Protein AF-A0A7W8G298-F1 (afdb_monomer_lite)

InterPro domains:
  IPR010652 Domain of unknown function DUF1232 [PF06803] (85-114)

Foldseek 3Di:
DDDDDDDALPDPVCVVLVCQLLVLLVPPPDDLLVLLVLLVVLLVVCPPAQEDPVLNVLSVCSNVLSCQLPPPLQDDDPVLNSLSSSLSSQSNDCVHPDHCPVRHCSCVSSSVSSVSSCNVCVVSSVLVVVVVVCCVVCVVVVVQGSVNCVVCVVVVVVVVVVVVPPPPPPPPDPDDDDDDDDDDDDDDDDDDD

Organism: NCBI:txid659595

Structure (mmCIF, N/CA/C/O backbone):
data_AF-A0A7W8G298-F1
#
_entry.id   AF-A0A7W8G298-F1
#
loop_
_atom_site.group_PDB
_atom_site.id
_atom_site.type_symbol
_atom_site.label_atom_id
_atom_site.label_alt_id
_atom_site.label_comp_id
_atom_site.label_asym_id
_atom_site.label_entity_id
_atom_site.label_seq_id
_atom_site.pdbx_PDB_ins_code
_atom_site.Cartn_x
_atom_site.Cartn_y
_atom_site.Cartn_z
_atom_site.occupancy
_atom_site.B_iso_or_equiv
_atom_site.auth_seq_id
_atom_site.auth_comp_id
_atom_site.auth_asym_id
_atom_site.auth_atom_id
_atom_site.pdbx_PDB_model_num
ATOM 1 N N . MET A 1 1 ? -29.081 12.107 -2.811 1.00 67.25 1 MET A N 1
ATOM 2 C CA . MET A 1 1 ? -28.148 13.115 -2.263 1.00 67.25 1 MET A CA 1
ATOM 3 C C . MET A 1 1 ? -26.739 12.608 -2.516 1.00 67.25 1 MET A C 1
ATOM 5 O O . MET A 1 1 ? -26.507 11.435 -2.261 1.00 67.25 1 MET A O 1
ATOM 9 N N . ARG A 1 2 ? -25.849 13.430 -3.078 1.00 79.06 2 ARG A N 1
ATOM 10 C CA . ARG A 1 2 ? -24.441 13.082 -3.323 1.00 79.06 2 ARG A CA 1
ATOM 11 C C . ARG A 1 2 ? -23.588 13.900 -2.360 1.00 79.06 2 ARG A C 1
ATOM 13 O O . ARG A 1 2 ? -23.823 15.098 -2.240 1.00 79.06 2 ARG A O 1
ATOM 20 N N . VAL A 1 3 ? -22.655 13.246 -1.679 1.00 78.12 3 VAL A N 1
ATOM 21 C CA . VAL A 1 3 ? -21.677 13.885 -0.792 1.00 78.12 3 VAL A CA 1
ATOM 22 C C . VAL A 1 3 ? -20.300 13.615 -1.383 1.00 78.12 3 VAL A C 1
ATOM 24 O O . VAL A 1 3 ? -20.002 12.475 -1.732 1.00 78.12 3 VAL A O 1
ATOM 27 N N . GLU A 1 4 ? -19.494 14.660 -1.536 1.00 80.94 4 GLU A N 1
ATOM 28 C CA . GLU A 1 4 ? -18.106 14.570 -1.989 1.00 80.94 4 GLU A CA 1
ATOM 29 C C . GLU A 1 4 ? -17.201 15.115 -0.887 1.00 80.94 4 GLU A C 1
ATOM 31 O O . GLU A 1 4 ? -17.483 16.166 -0.311 1.00 80.94 4 GLU A O 1
ATOM 36 N N . LEU A 1 5 ? -16.138 14.376 -0.582 1.00 76.69 5 LEU A N 1
ATOM 37 C CA . LEU A 1 5 ? -15.139 14.730 0.418 1.00 76.69 5 LEU A CA 1
ATOM 38 C C . LEU A 1 5 ? -13.769 14.686 -0.255 1.00 76.69 5 LEU A C 1
ATOM 40 O O . LEU A 1 5 ? -13.411 13.674 -0.859 1.00 76.69 5 LEU A O 1
ATOM 44 N N . THR A 1 6 ? -13.014 15.774 -0.137 1.00 79.62 6 THR A N 1
ATOM 45 C CA . THR A 1 6 ? -11.627 15.852 -0.602 1.00 79.62 6 THR A CA 1
ATOM 46 C C . THR A 1 6 ? -10.731 15.862 0.620 1.00 79.62 6 THR A C 1
ATOM 48 O O . THR A 1 6 ? -10.812 16.776 1.435 1.00 79.62 6 THR A O 1
ATOM 51 N N . LEU A 1 7 ? -9.897 14.836 0.744 1.00 78.75 7 LEU A N 1
ATOM 52 C CA . LEU A 1 7 ? -8.986 14.637 1.863 1.00 78.75 7 LEU A CA 1
ATOM 53 C C . LEU A 1 7 ? -7.555 14.546 1.330 1.00 78.75 7 LEU A C 1
ATOM 55 O O . LEU A 1 7 ? -7.332 14.032 0.233 1.00 78.75 7 LEU A O 1
ATOM 59 N N . SE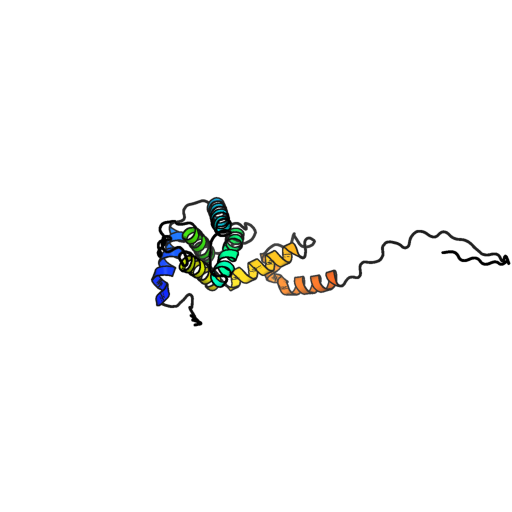R A 1 8 ? -6.600 15.053 2.104 1.00 77.31 8 SER A N 1
ATOM 60 C CA . SER A 1 8 ? -5.168 15.003 1.800 1.00 77.31 8 SER A CA 1
ATOM 61 C C . SER A 1 8 ? -4.444 14.230 2.894 1.00 77.31 8 SER A C 1
ATOM 63 O O . SER A 1 8 ? -4.750 14.416 4.065 1.00 77.31 8 SER A O 1
ATOM 65 N N . ALA A 1 9 ? -3.432 13.433 2.549 1.00 72.94 9 ALA A N 1
ATOM 66 C CA . ALA A 1 9 ? -2.623 12.695 3.528 1.00 72.94 9 ALA A CA 1
ATOM 67 C C . ALA A 1 9 ? -1.928 13.575 4.587 1.00 72.94 9 ALA A C 1
ATOM 69 O O . ALA A 1 9 ? -1.508 13.075 5.632 1.00 72.94 9 ALA A O 1
ATOM 70 N N . ASN A 1 10 ? -1.826 14.882 4.336 1.00 77.25 10 ASN A N 1
ATOM 71 C CA . ASN A 1 10 ? -1.265 15.860 5.269 1.00 77.25 10 ASN A CA 1
ATOM 72 C C . ASN A 1 10 ? -2.334 16.732 5.952 1.00 77.25 10 ASN A C 1
ATOM 74 O O . ASN A 1 10 ? -1.996 17.752 6.547 1.00 77.25 10 ASN A O 1
ATOM 78 N N . ASP A 1 11 ? -3.617 16.378 5.841 1.00 83.00 11 ASP A N 1
ATOM 79 C CA . ASP A 1 11 ? -4.691 17.084 6.539 1.00 83.00 11 ASP A CA 1
ATOM 80 C C . ASP A 1 11 ? -4.592 16.844 8.060 1.00 83.00 11 ASP A C 1
ATOM 82 O O . ASP A 1 11 ? -4.585 15.685 8.489 1.00 83.00 11 ASP A O 1
ATOM 86 N N . PRO A 1 12 ? -4.562 17.900 8.899 1.00 84.50 12 PRO A N 1
ATOM 87 C CA . PRO A 1 12 ? -4.503 17.753 10.353 1.00 84.50 12 PRO A CA 1
ATOM 88 C C . PRO A 1 12 ? -5.653 16.944 10.953 1.00 84.50 12 PRO A C 1
ATOM 90 O O . PRO A 1 12 ? -5.491 16.293 11.985 1.00 84.50 12 PRO A O 1
ATOM 93 N N . SER A 1 13 ? -6.814 16.956 10.299 1.00 82.69 13 SER A N 1
ATOM 94 C CA . SER A 1 13 ? -8.003 16.212 10.721 1.00 82.69 13 SER A CA 1
ATOM 95 C C . SER A 1 13 ? -7.798 14.696 10.642 1.00 82.69 13 SER A C 1
ATOM 97 O O . SER A 1 13 ? -8.550 13.943 11.253 1.00 82.69 13 SER A O 1
ATOM 99 N N . LEU A 1 14 ? -6.778 14.247 9.904 1.00 83.31 14 LEU A N 1
ATOM 100 C CA . LEU A 1 14 ? -6.427 12.841 9.723 1.00 83.31 14 LEU A CA 1
ATOM 101 C C . LEU A 1 14 ? -5.248 12.393 10.594 1.00 83.31 14 LEU A C 1
ATOM 103 O O . LEU A 1 14 ? -4.852 11.234 10.499 1.00 83.31 14 LEU A O 1
ATOM 107 N N . HIS A 1 15 ? -4.698 13.258 11.456 1.00 83.94 15 HIS A N 1
ATOM 108 C CA . HIS A 1 15 ? -3.557 12.903 12.308 1.00 83.94 15 HIS A CA 1
ATOM 109 C C . HIS A 1 15 ? -3.823 11.665 13.167 1.00 83.94 15 HIS A C 1
ATOM 111 O O . HIS A 1 15 ? -2.998 10.764 13.182 1.00 83.94 15 HIS A O 1
ATOM 117 N N . ALA A 1 16 ? -4.993 11.568 13.807 1.00 81.50 16 ALA A N 1
ATOM 118 C CA . ALA A 1 16 ? -5.324 10.411 14.640 1.00 81.50 16 ALA A CA 1
ATOM 119 C C . ALA A 1 16 ? -5.337 9.096 13.841 1.00 81.50 16 ALA A C 1
ATOM 121 O O . ALA A 1 16 ? -4.809 8.088 14.302 1.00 81.50 16 ALA A O 1
ATOM 122 N N . LEU A 1 17 ? -5.896 9.123 12.626 1.00 81.31 17 LEU A N 1
ATOM 123 C CA . LEU A 1 17 ? -5.926 7.962 11.737 1.00 81.31 17 LEU A CA 1
ATOM 124 C C . LEU A 1 17 ? -4.507 7.592 11.283 1.00 81.31 17 LEU A C 1
ATOM 126 O O . LEU A 1 17 ? -4.119 6.428 11.327 1.00 81.31 17 LEU A O 1
ATOM 130 N N . ARG A 1 18 ? -3.710 8.603 10.917 1.00 84.06 18 ARG A N 1
ATOM 131 C CA . ARG A 1 18 ? -2.305 8.448 10.528 1.00 84.06 18 ARG A CA 1
ATOM 132 C C . ARG A 1 18 ? -1.467 7.840 11.640 1.00 84.06 18 ARG A C 1
ATOM 134 O O . ARG A 1 18 ? -0.756 6.871 11.401 1.00 84.06 18 ARG A O 1
ATOM 141 N N . ASP A 1 19 ? -1.580 8.365 12.849 1.00 86.12 19 ASP A N 1
ATOM 142 C CA . ASP A 1 19 ? -0.870 7.847 14.014 1.00 86.12 19 ASP A CA 1
ATOM 143 C C . ASP A 1 19 ? -1.287 6.403 14.323 1.00 86.12 19 ASP A C 1
ATOM 145 O O . ASP A 1 19 ? -0.443 5.584 14.695 1.00 86.12 19 ASP A O 1
ATOM 149 N N . ALA A 1 20 ? -2.564 6.062 14.117 1.00 83.44 20 ALA A N 1
ATOM 150 C CA . ALA A 1 20 ? -3.068 4.712 14.327 1.00 83.44 20 ALA A CA 1
ATOM 151 C C . ALA A 1 20 ? -2.430 3.693 13.369 1.00 83.44 20 ALA A C 1
ATOM 153 O O . ALA A 1 20 ? -1.840 2.720 13.849 1.00 83.44 20 ALA A O 1
ATOM 154 N N . TRP A 1 21 ? -2.472 3.916 12.046 1.00 86.38 21 TRP A N 1
ATOM 155 C CA . TRP A 1 21 ? -1.907 2.945 11.092 1.00 86.38 21 TRP A CA 1
ATOM 156 C C . TRP A 1 21 ? -0.375 2.959 11.074 1.00 86.38 21 TRP A C 1
ATOM 158 O O . TRP A 1 21 ? 0.248 1.906 10.941 1.00 86.38 21 TRP A O 1
ATOM 168 N N . LEU A 1 22 ? 0.267 4.120 11.252 1.00 85.62 22 LEU A N 1
ATOM 169 C CA . LEU A 1 22 ? 1.727 4.181 11.360 1.00 85.62 22 LEU A CA 1
ATOM 170 C C . LEU A 1 22 ? 2.208 3.476 12.626 1.00 85.62 22 LEU A C 1
ATOM 172 O O . LEU A 1 22 ? 3.194 2.741 12.591 1.00 85.62 22 LEU A O 1
ATOM 176 N N . GLY A 1 23 ? 1.477 3.650 13.728 1.00 83.94 23 GLY A N 1
ATOM 177 C CA . GLY A 1 23 ? 1.705 2.910 14.958 1.00 83.94 23 GLY A CA 1
ATOM 178 C C . GLY A 1 23 ? 1.461 1.410 14.787 1.00 83.94 23 GLY A C 1
ATOM 179 O O . GLY A 1 23 ? 2.202 0.622 15.366 1.00 83.94 23 GLY A O 1
ATOM 180 N N . ALA A 1 24 ? 0.470 0.993 13.991 1.00 84.19 24 ALA A N 1
ATOM 181 C CA . ALA A 1 24 ? 0.277 -0.417 13.646 1.00 84.19 24 ALA A CA 1
ATOM 182 C C . ALA A 1 24 ? 1.500 -0.971 12.897 1.00 84.19 24 ALA A C 1
ATOM 184 O O . ALA A 1 24 ? 1.994 -2.037 13.251 1.00 84.19 24 ALA A O 1
ATOM 185 N N . GLY A 1 25 ? 2.056 -0.204 11.954 1.00 81.81 25 GLY A N 1
ATOM 186 C CA . GLY A 1 25 ? 3.298 -0.546 11.256 1.00 81.81 25 GLY A CA 1
ATOM 187 C C . GLY A 1 25 ? 4.511 -0.646 12.186 1.00 81.81 25 GLY A C 1
ATOM 188 O O . GLY A 1 25 ? 5.288 -1.587 12.067 1.00 81.81 25 GLY A O 1
ATOM 189 N N . ASP A 1 26 ? 4.650 0.268 13.151 1.00 83.06 26 ASP A N 1
ATOM 190 C CA . ASP A 1 26 ? 5.744 0.236 14.139 1.00 83.06 26 ASP A CA 1
ATOM 191 C C . ASP A 1 26 ? 5.641 -0.946 15.105 1.00 83.06 26 ASP A C 1
ATOM 193 O O . ASP A 1 26 ? 6.649 -1.516 15.522 1.00 83.06 26 ASP A O 1
ATOM 197 N N . ARG A 1 27 ? 4.411 -1.292 15.502 1.00 80.62 27 ARG A N 1
ATOM 198 C CA . ARG A 1 27 ? 4.131 -2.424 16.394 1.00 80.62 27 ARG A CA 1
ATOM 199 C C . ARG A 1 27 ? 4.184 -3.760 15.664 1.00 80.62 27 ARG A C 1
ATOM 201 O O . ARG A 1 27 ? 4.293 -4.795 16.323 1.00 80.62 27 ARG A O 1
ATOM 208 N N . PHE A 1 28 ? 4.095 -3.754 14.335 1.00 80.88 28 PHE A N 1
ATOM 209 C CA . PHE A 1 28 ? 4.130 -4.962 13.532 1.00 80.88 28 PHE A CA 1
ATOM 210 C C . PHE A 1 28 ? 5.524 -5.600 13.596 1.00 80.88 28 PHE A C 1
ATOM 212 O O . PHE A 1 28 ? 6.436 -5.273 12.844 1.00 80.88 28 PHE A O 1
ATOM 219 N N . ALA A 1 29 ? 5.675 -6.547 14.519 1.00 75.06 29 ALA A N 1
ATOM 220 C CA . ALA A 1 29 ? 6.864 -7.387 14.663 1.00 75.06 29 ALA A CA 1
ATOM 221 C C . ALA A 1 29 ? 6.711 -8.752 13.964 1.00 75.06 29 ALA A C 1
ATOM 223 O O . ALA A 1 29 ? 7.539 -9.644 14.153 1.00 75.06 29 ALA A O 1
ATOM 224 N N . GLY A 1 30 ? 5.619 -8.939 13.217 1.00 78.69 30 GLY A N 1
ATOM 225 C CA . GLY A 1 30 ? 5.287 -10.187 12.544 1.00 78.69 30 GLY A CA 1
ATOM 226 C C . GLY A 1 30 ? 6.049 -10.394 11.237 1.00 78.69 30 GLY A C 1
ATOM 227 O O . GLY A 1 30 ? 6.777 -9.531 10.745 1.00 78.69 30 GLY A O 1
ATOM 228 N N . ASP A 1 31 ? 5.845 -11.565 10.647 1.00 88.75 31 ASP A N 1
ATOM 229 C CA . ASP A 1 31 ? 6.325 -11.865 9.305 1.00 88.75 31 ASP A CA 1
ATOM 230 C C . ASP A 1 31 ? 5.435 -11.188 8.247 1.00 88.75 31 ASP A C 1
ATOM 232 O O . ASP A 1 31 ? 4.211 -11.334 8.248 1.00 88.75 31 ASP A O 1
ATOM 236 N N . THR A 1 32 ? 6.062 -10.466 7.313 1.00 90.25 32 THR A N 1
ATOM 237 C CA . THR A 1 32 ? 5.351 -9.760 6.235 1.00 90.25 32 THR A CA 1
ATOM 238 C C . THR A 1 32 ? 4.598 -10.727 5.319 1.00 90.25 32 THR A C 1
ATOM 240 O O . THR A 1 32 ? 3.527 -10.373 4.828 1.00 90.25 32 THR A O 1
ATOM 243 N N . ALA A 1 33 ? 5.103 -11.948 5.103 1.00 92.25 33 ALA A N 1
ATOM 244 C CA . ALA A 1 33 ? 4.402 -12.928 4.275 1.00 92.25 33 ALA A CA 1
ATOM 245 C C . ALA A 1 33 ? 3.108 -13.416 4.946 1.00 92.25 33 ALA A C 1
ATOM 247 O O . ALA A 1 33 ? 2.080 -13.526 4.276 1.00 92.25 33 ALA A O 1
ATOM 248 N N . THR A 1 34 ? 3.135 -13.625 6.265 1.00 93.06 34 THR A N 1
ATOM 249 C CA . THR A 1 34 ? 1.943 -13.946 7.066 1.00 93.06 34 THR A CA 1
ATOM 250 C C . THR A 1 34 ? 0.918 -12.808 7.021 1.00 93.06 34 THR A C 1
ATOM 252 O O . THR A 1 34 ? -0.230 -13.039 6.658 1.00 93.06 34 THR A O 1
ATOM 255 N N . LEU A 1 35 ? 1.342 -11.558 7.248 1.00 92.50 35 LEU A N 1
ATOM 256 C CA . LEU A 1 35 ? 0.467 -10.382 7.119 1.00 92.50 35 LEU A CA 1
ATOM 257 C C . LEU A 1 35 ? -0.185 -10.288 5.736 1.00 92.50 35 LEU A C 1
ATOM 259 O O . LEU A 1 35 ? -1.387 -10.069 5.610 1.00 92.50 35 LEU A O 1
ATOM 263 N N . ALA A 1 36 ? 0.608 -10.464 4.682 1.00 95.12 36 ALA A N 1
ATOM 264 C CA . ALA A 1 36 ? 0.114 -10.423 3.316 1.00 95.12 36 ALA A CA 1
ATOM 265 C C . ALA A 1 36 ? -0.858 -11.579 3.018 1.00 95.12 36 ALA A C 1
ATOM 267 O O . ALA A 1 36 ? -1.771 -11.425 2.204 1.00 95.12 36 ALA A O 1
ATOM 268 N N . HIS A 1 37 ? -0.666 -12.749 3.629 1.00 95.31 37 HIS A N 1
ATOM 269 C CA . HIS A 1 37 ? -1.611 -13.860 3.537 1.00 95.31 37 HIS A CA 1
ATOM 270 C C . HIS A 1 37 ? -2.943 -13.505 4.207 1.00 95.31 37 HIS A C 1
ATOM 272 O O . HIS A 1 37 ? -3.989 -13.589 3.559 1.00 95.31 37 HIS A O 1
ATOM 278 N N . ASP A 1 38 ? -2.891 -13.036 5.452 1.00 92.88 38 ASP A N 1
ATOM 279 C CA . ASP A 1 38 ? -4.069 -12.706 6.256 1.00 92.88 38 ASP A CA 1
ATOM 280 C C . ASP A 1 38 ? -4.877 -11.564 5.628 1.00 92.88 38 ASP A C 1
ATOM 282 O O . ASP A 1 38 ? -6.094 -11.673 5.479 1.00 92.88 38 ASP A O 1
ATOM 286 N N . ALA A 1 39 ? -4.207 -10.520 5.128 1.00 93.94 39 ALA A N 1
ATOM 287 C CA . ALA A 1 39 ? -4.861 -9.414 4.431 1.00 93.94 39 ALA A CA 1
ATOM 288 C C . ALA A 1 39 ? -5.601 -9.877 3.164 1.00 93.94 39 ALA A C 1
ATOM 290 O O . ALA A 1 39 ? -6.724 -9.441 2.893 1.00 93.94 39 ALA A O 1
ATOM 291 N N . ARG A 1 40 ? -5.018 -10.803 2.388 1.00 95.94 40 ARG A N 1
ATOM 292 C CA . ARG A 1 40 ? -5.699 -11.388 1.218 1.00 95.94 40 ARG A CA 1
ATOM 293 C C . ARG A 1 40 ? -6.895 -12.245 1.636 1.00 95.94 40 ARG A C 1
ATOM 295 O O . ARG A 1 40 ? -7.927 -12.190 0.966 1.00 95.94 40 ARG A O 1
ATOM 302 N N . ALA A 1 41 ? -6.776 -13.010 2.720 1.00 93.38 41 ALA A N 1
ATOM 303 C CA . ALA A 1 41 ? -7.864 -13.829 3.249 1.00 93.38 41 ALA A CA 1
ATOM 304 C C . ALA A 1 41 ? -9.036 -12.965 3.748 1.00 93.38 41 ALA A C 1
ATOM 306 O O . ALA A 1 41 ? -10.186 -13.222 3.384 1.00 93.38 41 ALA A O 1
ATOM 307 N N . MET A 1 42 ? -8.748 -11.898 4.499 1.00 90.69 42 MET A N 1
ATOM 308 C CA . MET A 1 42 ? -9.756 -10.946 4.967 1.00 90.69 42 MET A CA 1
ATOM 309 C C . MET A 1 42 ? -10.427 -10.214 3.803 1.00 90.69 42 MET A C 1
ATOM 311 O O . 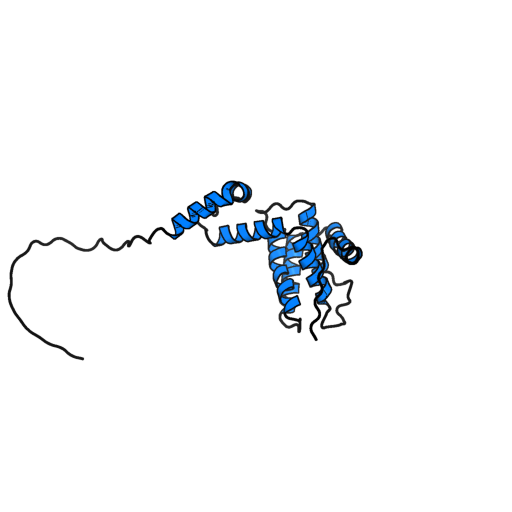MET A 1 42 ? -11.654 -10.165 3.745 1.00 90.69 42 MET A O 1
ATOM 315 N N . HIS A 1 43 ? -9.658 -9.754 2.809 1.00 93.44 43 HIS A N 1
ATOM 316 C CA . HIS A 1 43 ? -10.217 -9.178 1.584 1.00 93.44 43 HIS A CA 1
ATOM 317 C C . HIS A 1 43 ? -11.136 -10.166 0.843 1.00 93.44 43 HIS A C 1
ATOM 319 O O . HIS A 1 43 ? -12.215 -9.789 0.387 1.00 93.44 43 HIS A O 1
ATOM 325 N N . ALA A 1 44 ? -10.755 -11.444 0.734 1.00 92.75 44 ALA A N 1
ATOM 326 C CA . ALA A 1 44 ? -11.593 -12.458 0.093 1.00 92.75 44 ALA A CA 1
ATOM 327 C C . ALA A 1 44 ? -12.935 -12.654 0.824 1.00 92.75 44 ALA A C 1
ATOM 329 O O . ALA A 1 44 ? -13.967 -12.830 0.175 1.00 92.75 44 ALA A O 1
ATOM 330 N N . ALA A 1 45 ? -12.951 -12.541 2.156 1.00 89.19 45 ALA A N 1
ATOM 331 C CA . ALA A 1 45 ? -14.172 -12.611 2.962 1.00 89.19 45 ALA A CA 1
ATOM 332 C C . ALA A 1 45 ? -15.137 -11.423 2.741 1.00 89.19 45 ALA A C 1
ATOM 334 O O . ALA A 1 45 ? -16.301 -11.490 3.148 1.00 89.19 45 ALA A O 1
ATOM 335 N N . LEU A 1 46 ? -14.697 -10.351 2.066 1.00 87.56 46 LEU A N 1
ATOM 336 C CA . LEU A 1 46 ? -15.537 -9.205 1.691 1.00 87.56 46 LEU A CA 1
ATOM 337 C C . LEU A 1 46 ? -16.432 -9.468 0.470 1.00 87.56 46 LEU A C 1
ATOM 339 O O . LEU A 1 46 ? -17.306 -8.648 0.163 1.00 87.56 46 LEU A O 1
ATOM 343 N N . ALA A 1 47 ? -16.221 -10.575 -0.251 1.00 86.00 47 ALA A N 1
ATOM 344 C CA . ALA A 1 47 ? -16.951 -10.886 -1.481 1.00 86.00 47 ALA A CA 1
ATOM 345 C C . ALA A 1 47 ? -18.476 -10.890 -1.271 1.00 86.00 47 ALA A C 1
ATOM 347 O O . ALA A 1 47 ? -19.203 -10.292 -2.062 1.00 86.00 47 ALA A O 1
ATOM 348 N N . ASP A 1 48 ? -18.933 -11.458 -0.153 1.00 84.38 48 ASP A N 1
ATOM 349 C CA . ASP A 1 48 ? -20.357 -11.617 0.168 1.00 84.38 48 ASP A CA 1
ATOM 350 C C . ASP A 1 48 ? -20.934 -10.462 1.011 1.00 84.38 48 ASP A C 1
ATOM 352 O O . ASP A 1 48 ? -22.101 -10.484 1.408 1.00 84.38 48 ASP A O 1
ATOM 356 N N . ARG A 1 49 ? -20.127 -9.438 1.317 1.00 84.12 49 ARG A N 1
ATOM 357 C CA . ARG A 1 49 ? -20.537 -8.301 2.153 1.00 84.12 49 ARG A CA 1
ATOM 358 C C . ARG A 1 49 ? -21.197 -7.208 1.311 1.00 84.12 49 ARG A C 1
ATOM 360 O O . ARG A 1 49 ? -20.730 -6.877 0.219 1.00 84.12 49 ARG A O 1
ATOM 367 N N . ASP A 1 50 ? -22.248 -6.590 1.853 1.00 84.81 50 ASP A N 1
ATOM 368 C CA . ASP A 1 50 ? -22.937 -5.436 1.253 1.00 84.81 50 ASP A CA 1
ATOM 369 C C . ASP A 1 50 ? -22.132 -4.142 1.479 1.00 84.81 50 ASP A C 1
ATOM 371 O O . ASP A 1 50 ? -22.446 -3.321 2.341 1.00 84.81 50 ASP A O 1
ATOM 375 N N . ILE A 1 51 ? -21.036 -4.009 0.727 1.00 86.06 51 ILE A N 1
ATOM 376 C CA . ILE A 1 51 ? -20.117 -2.866 0.764 1.00 86.06 51 ILE A CA 1
ATOM 377 C C . ILE A 1 51 ? -20.425 -1.929 -0.413 1.00 86.06 51 ILE A C 1
ATOM 379 O O . ILE A 1 51 ? -20.500 -2.404 -1.555 1.00 86.06 51 ILE A O 1
ATOM 383 N N . PRO A 1 52 ? -20.539 -0.606 -0.181 1.00 88.12 52 PRO A N 1
ATOM 384 C CA . PRO A 1 52 ? -20.681 0.379 -1.248 1.00 88.12 52 PRO A CA 1
ATOM 385 C C . PRO A 1 52 ? -19.604 0.231 -2.342 1.00 88.12 52 PRO A C 1
ATOM 387 O O . PRO A 1 52 ? -18.425 0.090 -2.004 1.00 88.12 52 PRO A O 1
ATOM 390 N N . PRO A 1 53 ? -19.951 0.340 -3.643 1.00 88.94 53 PRO A N 1
ATOM 391 C CA . PRO A 1 53 ? -18.998 0.142 -4.743 1.00 88.94 53 PRO A CA 1
ATOM 392 C C . PRO A 1 53 ? -17.726 0.989 -4.623 1.00 88.94 53 PRO A C 1
ATOM 394 O O . PRO A 1 53 ? -16.627 0.478 -4.785 1.00 88.94 53 PRO A O 1
ATOM 397 N N . ALA A 1 54 ? -17.865 2.256 -4.222 1.00 87.44 54 ALA A N 1
ATOM 398 C CA . ALA A 1 54 ? -16.732 3.166 -4.064 1.00 87.44 54 ALA A CA 1
ATOM 399 C C . ALA A 1 54 ? -15.724 2.733 -2.982 1.00 87.44 54 ALA A C 1
ATOM 401 O O . ALA A 1 54 ? -14.552 3.090 -3.081 1.00 87.44 54 ALA A O 1
ATOM 402 N N . LEU A 1 55 ? -16.163 2.002 -1.949 1.00 89.56 55 LEU A N 1
ATOM 403 C CA . LEU A 1 55 ? -15.262 1.417 -0.951 1.00 89.56 55 LEU A CA 1
ATOM 404 C C . LEU A 1 55 ? -14.663 0.115 -1.481 1.00 89.56 55 LEU A C 1
ATOM 406 O O . LEU A 1 55 ? -13.461 -0.095 -1.363 1.00 89.56 55 LEU A O 1
ATOM 410 N N . ARG A 1 56 ? -15.476 -0.715 -2.148 1.00 91.38 56 ARG A N 1
ATOM 411 C CA . ARG A 1 56 ? -15.018 -1.964 -2.770 1.00 91.38 56 ARG A CA 1
ATOM 412 C C . ARG A 1 56 ? -13.872 -1.735 -3.756 1.00 91.38 56 ARG A C 1
ATOM 414 O O . ARG A 1 56 ? -12.906 -2.488 -3.722 1.00 91.38 56 ARG A O 1
ATOM 421 N N . ASP A 1 57 ? -13.943 -0.685 -4.570 1.00 93.19 57 ASP A N 1
ATOM 422 C CA . ASP A 1 57 ? -12.887 -0.335 -5.530 1.00 93.19 57 ASP A CA 1
ATOM 423 C C . ASP A 1 57 ? -11.544 -0.034 -4.845 1.00 93.19 57 ASP A C 1
ATOM 425 O O . ASP A 1 57 ? -10.483 -0.318 -5.398 1.00 93.19 57 ASP A O 1
ATOM 429 N N . VAL A 1 58 ? -11.573 0.528 -3.633 1.00 93.31 58 VAL A N 1
ATOM 430 C CA . VAL A 1 58 ? -10.358 0.797 -2.852 1.00 93.31 58 VAL A CA 1
ATOM 431 C C . VAL A 1 58 ? -9.849 -0.461 -2.178 1.00 93.31 58 VAL A C 1
ATOM 433 O O . VAL A 1 58 ? -8.660 -0.752 -2.253 1.00 93.31 58 VAL A O 1
ATOM 436 N N . LEU A 1 59 ? -10.741 -1.224 -1.546 1.00 93.69 59 LEU A N 1
ATOM 437 C CA . LEU A 1 59 ? -10.380 -2.462 -0.856 1.00 93.69 59 LEU A CA 1
ATOM 438 C C . LEU A 1 59 ? -9.826 -3.506 -1.834 1.00 93.69 59 LEU A C 1
ATOM 440 O O . LEU A 1 59 ? -8.936 -4.266 -1.471 1.00 93.69 59 LEU A O 1
ATOM 444 N N . ALA A 1 60 ? -10.240 -3.467 -3.104 1.00 95.50 60 ALA A N 1
ATOM 445 C CA . ALA A 1 60 ? -9.660 -4.273 -4.178 1.00 95.50 60 ALA A CA 1
ATOM 446 C C . ALA A 1 60 ? -8.153 -4.026 -4.406 1.00 95.50 60 ALA A C 1
ATOM 448 O O . ALA A 1 60 ? -7.495 -4.814 -5.088 1.00 95.50 60 ALA A O 1
ATOM 449 N N . LEU A 1 61 ? -7.584 -2.955 -3.842 1.00 96.50 61 LEU A N 1
ATOM 450 C CA . LEU A 1 61 ? -6.149 -2.677 -3.871 1.00 96.50 61 LEU A CA 1
ATOM 451 C C . LEU A 1 61 ? -5.382 -3.429 -2.776 1.00 96.50 61 LEU A C 1
ATOM 453 O O . LEU A 1 61 ? -4.179 -3.617 -2.939 1.00 96.50 61 LEU A O 1
ATOM 457 N N . VAL A 1 62 ? -6.045 -3.911 -1.716 1.00 96.81 62 VAL A N 1
ATOM 458 C CA . VAL A 1 62 ? -5.408 -4.632 -0.596 1.00 96.81 62 VAL A CA 1
ATOM 459 C C . VAL A 1 62 ? -4.530 -5.792 -1.080 1.00 96.81 62 VAL A C 1
ATOM 461 O O . VAL A 1 62 ? -3.356 -5.822 -0.709 1.00 96.81 62 VAL A O 1
ATOM 464 N N . PRO A 1 63 ? -4.993 -6.703 -1.965 1.00 97.06 63 PRO A N 1
ATOM 465 C CA . PRO A 1 63 ? -4.138 -7.779 -2.465 1.00 97.06 63 PRO A CA 1
ATOM 466 C C . PRO A 1 63 ? -2.894 -7.272 -3.199 1.00 97.06 63 PRO A C 1
ATOM 468 O O . PRO A 1 63 ? -1.839 -7.889 -3.110 1.00 97.06 63 PRO A O 1
ATOM 471 N N . ARG A 1 64 ? -2.991 -6.133 -3.895 1.00 96.50 64 ARG A N 1
ATOM 472 C CA . ARG A 1 64 ? -1.860 -5.551 -4.627 1.00 96.50 64 ARG A CA 1
ATOM 473 C C . ARG A 1 64 ? -0.868 -4.862 -3.687 1.00 96.50 64 ARG A C 1
ATOM 475 O O . ARG A 1 64 ? 0.331 -4.951 -3.914 1.00 96.50 64 ARG A O 1
ATOM 482 N N . VAL A 1 65 ? -1.341 -4.223 -2.616 1.00 96.75 65 VAL A N 1
ATOM 483 C CA . VAL A 1 65 ? -0.463 -3.720 -1.544 1.00 96.75 65 VAL A CA 1
ATOM 484 C C . VAL A 1 65 ? 0.238 -4.892 -0.847 1.00 96.75 65 VAL A C 1
ATOM 486 O O . VAL A 1 65 ? 1.436 -4.821 -0.589 1.00 96.75 65 VAL A O 1
ATOM 489 N N . ALA A 1 66 ? -0.475 -6.000 -0.620 1.00 96.69 66 ALA A N 1
ATOM 490 C CA . ALA A 1 66 ? 0.098 -7.237 -0.094 1.00 96.69 66 ALA A CA 1
ATOM 491 C C . ALA A 1 66 ? 1.181 -7.812 -1.024 1.00 96.69 66 ALA A C 1
ATOM 493 O O . ALA A 1 66 ? 2.228 -8.233 -0.543 1.00 96.69 66 ALA A O 1
ATOM 494 N N . ASP A 1 67 ? 0.967 -7.786 -2.343 1.00 96.38 67 ASP A N 1
ATOM 495 C CA . ASP A 1 67 ? 1.987 -8.179 -3.319 1.00 96.38 67 ASP A CA 1
ATOM 496 C C . ASP A 1 67 ? 3.223 -7.276 -3.227 1.00 96.38 67 ASP A C 1
ATOM 498 O O . ASP A 1 67 ? 4.330 -7.799 -3.127 1.00 96.38 67 ASP A O 1
ATOM 502 N N . LEU A 1 68 ? 3.037 -5.951 -3.181 1.00 95.69 68 LEU A N 1
ATOM 503 C CA . LEU A 1 68 ? 4.122 -4.969 -3.084 1.00 95.69 68 LEU A CA 1
ATOM 504 C C . LEU A 1 68 ? 5.023 -5.207 -1.864 1.00 95.69 68 LEU A C 1
ATOM 506 O O . LEU A 1 68 ? 6.242 -5.238 -2.001 1.00 95.69 68 LEU A O 1
ATOM 510 N N . VAL A 1 69 ? 4.451 -5.387 -0.669 1.00 94.56 69 VAL A N 1
ATOM 511 C CA . VAL A 1 69 ? 5.259 -5.547 0.558 1.00 94.56 69 VAL A CA 1
ATOM 512 C C . VAL A 1 69 ? 6.002 -6.888 0.630 1.00 94.56 69 VAL A C 1
ATOM 514 O O . VAL A 1 69 ? 6.945 -7.021 1.416 1.00 94.56 69 VAL A O 1
ATOM 517 N N . THR A 1 70 ? 5.585 -7.869 -0.178 1.00 94.62 70 THR A N 1
ATOM 518 C CA . THR A 1 70 ? 6.224 -9.193 -0.309 1.00 94.62 70 THR A CA 1
ATOM 519 C C . THR A 1 70 ? 7.101 -9.340 -1.553 1.00 94.62 70 THR A C 1
ATOM 521 O O . THR A 1 70 ? 7.644 -10.416 -1.787 1.00 94.62 70 THR A O 1
ATOM 524 N N . ASP A 1 71 ? 7.229 -8.299 -2.377 1.00 92.62 71 ASP A N 1
ATOM 525 C CA . ASP A 1 71 ? 8.029 -8.356 -3.599 1.00 92.62 71 ASP A CA 1
ATOM 526 C C . ASP A 1 71 ? 9.516 -8.156 -3.269 1.00 92.62 71 ASP A C 1
ATOM 528 O O . ASP A 1 71 ? 10.003 -7.032 -3.170 1.00 92.62 71 ASP A O 1
ATOM 532 N N . ASP A 1 72 ? 10.257 -9.257 -3.124 1.00 85.75 72 ASP A N 1
ATOM 533 C CA . ASP A 1 72 ? 11.707 -9.230 -2.871 1.00 85.75 72 ASP A CA 1
ATOM 534 C C . ASP A 1 72 ? 12.501 -8.530 -3.992 1.00 85.75 72 ASP A C 1
ATOM 536 O O . ASP A 1 72 ? 13.628 -8.080 -3.780 1.00 85.75 72 ASP A O 1
ATOM 540 N N . GLY A 1 73 ? 11.923 -8.421 -5.196 1.00 85.75 73 GLY A N 1
ATOM 541 C CA . GLY A 1 73 ? 12.509 -7.698 -6.323 1.00 85.75 73 GLY A CA 1
ATOM 542 C C . GLY A 1 73 ? 12.288 -6.185 -6.268 1.00 85.75 73 GLY A C 1
ATOM 543 O O . GLY A 1 73 ? 12.793 -5.469 -7.136 1.00 85.75 73 GLY A O 1
ATOM 544 N N . TRP A 1 74 ? 11.537 -5.692 -5.279 1.00 90.25 74 TRP A N 1
ATOM 545 C CA . TRP A 1 74 ? 11.193 -4.286 -5.125 1.00 90.25 74 TRP A CA 1
ATOM 546 C C . TRP A 1 74 ? 11.528 -3.767 -3.722 1.00 90.25 74 TRP A C 1
ATOM 548 O O . TRP A 1 74 ? 10.791 -3.936 -2.753 1.00 90.25 74 TRP A O 1
ATOM 558 N N . LEU A 1 75 ? 12.673 -3.093 -3.610 1.00 87.25 75 LEU A N 1
ATOM 559 C CA . LEU A 1 75 ? 13.165 -2.585 -2.333 1.00 87.25 75 LEU A CA 1
ATOM 560 C C . LEU A 1 75 ? 12.484 -1.265 -1.954 1.00 87.25 75 LEU A C 1
ATOM 562 O O . LEU A 1 75 ? 12.863 -0.194 -2.433 1.00 87.25 75 LEU A O 1
ATOM 566 N N . LEU A 1 76 ? 11.513 -1.362 -1.049 1.00 90.44 76 LEU A N 1
ATOM 567 C CA . LEU A 1 76 ? 10.913 -0.220 -0.360 1.00 90.44 76 LEU A CA 1
ATOM 568 C C . LEU A 1 76 ? 11.882 0.381 0.664 1.00 90.44 76 LEU A C 1
ATOM 570 O O . LEU A 1 76 ? 12.595 -0.345 1.365 1.00 90.44 76 LEU A O 1
ATOM 574 N N . THR A 1 77 ? 11.860 1.706 0.817 1.00 92.31 77 THR A N 1
ATOM 575 C CA . THR A 1 77 ? 12.529 2.355 1.953 1.00 92.31 77 THR A CA 1
ATOM 576 C C . THR A 1 77 ? 11.863 1.938 3.273 1.00 92.31 77 THR A C 1
ATOM 578 O O . THR A 1 77 ? 10.696 1.532 3.274 1.00 92.31 77 THR A O 1
ATOM 581 N N . PRO A 1 78 ? 12.552 2.051 4.427 1.00 90.38 78 PRO A N 1
ATOM 582 C CA . PRO A 1 78 ? 11.947 1.735 5.722 1.00 90.38 78 PRO A CA 1
ATOM 583 C C . PRO A 1 78 ? 10.648 2.509 5.989 1.00 90.38 78 PRO A C 1
ATOM 585 O O . PRO A 1 78 ? 9.701 1.954 6.536 1.00 90.38 78 PRO A O 1
ATOM 588 N N . GLU A 1 79 ? 10.589 3.768 5.553 1.00 89.94 79 GLU A N 1
ATOM 589 C CA . GLU A 1 79 ? 9.418 4.640 5.688 1.00 89.94 79 GLU A CA 1
ATOM 590 C C . GLU A 1 79 ? 8.255 4.162 4.809 1.00 89.94 79 GLU A C 1
ATOM 592 O O . GLU A 1 79 ? 7.154 3.957 5.311 1.00 89.94 79 GLU A O 1
ATOM 597 N N . GLN A 1 80 ? 8.506 3.887 3.525 1.00 92.50 80 GLN A N 1
ATOM 598 C CA . GLN A 1 80 ? 7.485 3.359 2.610 1.00 92.50 80 GLN A CA 1
ATOM 599 C C . GLN A 1 80 ? 6.967 1.993 3.076 1.00 92.50 80 GLN A C 1
ATOM 601 O O . GLN A 1 80 ? 5.766 1.724 3.048 1.00 92.50 80 GLN A O 1
ATOM 606 N N . ARG A 1 81 ? 7.872 1.118 3.532 1.00 92.50 81 ARG A N 1
ATOM 607 C CA . ARG A 1 81 ? 7.511 -0.193 4.077 1.00 92.50 81 ARG A CA 1
ATOM 608 C C . ARG A 1 81 ? 6.619 -0.040 5.304 1.00 92.50 81 ARG A C 1
ATOM 610 O O . ARG A 1 81 ? 5.610 -0.732 5.374 1.00 92.50 81 ARG A O 1
ATOM 617 N N . ARG A 1 82 ? 6.960 0.853 6.239 1.00 90.88 82 ARG A N 1
ATOM 618 C CA . ARG A 1 82 ? 6.142 1.143 7.427 1.00 90.88 82 ARG A CA 1
ATOM 619 C C . ARG A 1 82 ? 4.737 1.601 7.042 1.00 90.88 82 ARG A C 1
ATOM 621 O O . ARG A 1 82 ? 3.781 1.099 7.622 1.00 90.88 82 ARG A O 1
ATOM 628 N N . ASP A 1 83 ? 4.609 2.492 6.059 1.00 90.56 83 ASP A N 1
ATOM 629 C CA . ASP A 1 83 ? 3.310 2.987 5.590 1.00 90.56 83 ASP A CA 1
ATOM 630 C C . ASP A 1 83 ? 2.427 1.844 5.059 1.00 90.56 83 ASP A C 1
ATOM 632 O O . ASP A 1 83 ? 1.297 1.670 5.519 1.00 90.56 83 ASP A O 1
ATOM 636 N N . PHE A 1 84 ? 2.939 1.030 4.129 1.00 94.50 84 PHE A N 1
ATOM 637 C CA . PHE A 1 84 ? 2.156 -0.051 3.517 1.00 94.50 84 PHE A CA 1
ATOM 638 C C . PHE A 1 84 ? 1.886 -1.216 4.473 1.00 94.50 84 PHE A C 1
ATOM 640 O O . PHE A 1 84 ? 0.768 -1.729 4.513 1.00 94.50 84 PHE A O 1
ATOM 647 N N . VAL A 1 85 ? 2.883 -1.626 5.264 1.00 94.06 85 VAL A N 1
ATOM 648 C CA . VAL A 1 85 ? 2.716 -2.668 6.290 1.00 94.06 85 VAL A CA 1
ATOM 649 C C . VAL A 1 85 ? 1.732 -2.203 7.353 1.00 94.06 85 VAL A C 1
ATOM 651 O O . VAL A 1 85 ? 0.853 -2.969 7.724 1.00 94.06 85 VAL A O 1
ATOM 654 N N . GLY A 1 86 ? 1.832 -0.951 7.800 1.00 91.25 86 GLY A N 1
ATOM 655 C CA . GLY A 1 86 ? 0.905 -0.372 8.765 1.00 91.25 86 GLY A CA 1
ATOM 656 C C . GLY A 1 86 ? -0.527 -0.331 8.251 1.00 91.25 86 GLY A C 1
ATOM 657 O O . GLY A 1 86 ? -1.438 -0.690 8.986 1.00 91.25 86 GLY A O 1
ATOM 658 N N . ALA A 1 87 ? -0.729 0.012 6.976 1.00 92.56 87 ALA A N 1
ATOM 659 C CA . ALA A 1 87 ? -2.051 -0.008 6.360 1.00 92.56 87 ALA A CA 1
ATOM 660 C C . ALA A 1 87 ? -2.648 -1.424 6.266 1.00 92.56 87 ALA A C 1
ATOM 662 O O . ALA A 1 87 ? -3.830 -1.605 6.543 1.00 92.56 87 ALA A O 1
ATOM 663 N N . LEU A 1 88 ? -1.844 -2.436 5.916 1.00 93.56 88 LEU A N 1
ATOM 664 C CA . LEU A 1 88 ? -2.299 -3.833 5.912 1.00 93.56 88 LEU A CA 1
ATOM 665 C C . LEU A 1 88 ? -2.544 -4.365 7.325 1.00 93.56 88 LEU A C 1
ATOM 667 O O . LEU A 1 88 ? -3.498 -5.104 7.525 1.00 93.56 88 LEU A O 1
ATOM 671 N N . ALA A 1 89 ? -1.685 -4.010 8.282 1.00 91.06 89 ALA A N 1
ATOM 672 C CA . ALA A 1 89 ? -1.819 -4.410 9.678 1.00 91.06 89 ALA A CA 1
ATOM 673 C C . ALA A 1 89 ? -3.082 -3.809 10.295 1.00 91.06 89 ALA A C 1
ATOM 675 O O . ALA A 1 89 ? -3.797 -4.516 10.990 1.00 91.06 89 ALA A O 1
ATOM 676 N N . TYR A 1 90 ? -3.372 -2.543 9.987 1.00 87.94 90 TYR A N 1
ATOM 677 C CA . TYR A 1 90 ? -4.618 -1.883 10.361 1.00 87.94 90 TYR A CA 1
ATOM 678 C C . TYR A 1 90 ? -5.823 -2.625 9.771 1.00 87.94 90 TYR A C 1
ATOM 680 O O . TYR A 1 90 ? -6.714 -3.005 10.511 1.00 87.94 90 TYR A O 1
ATOM 688 N N . PHE A 1 91 ? -5.781 -2.938 8.471 1.00 89.19 91 PHE A N 1
ATOM 689 C CA . PHE A 1 91 ? -6.864 -3.642 7.776 1.00 89.19 91 PHE A CA 1
ATOM 690 C C . PHE A 1 91 ? -7.185 -5.037 8.337 1.00 89.19 91 PHE A C 1
ATOM 692 O O . PHE A 1 91 ? -8.287 -5.530 8.131 1.00 89.19 91 PHE A O 1
ATOM 699 N N . ILE A 1 92 ? -6.230 -5.713 8.986 1.00 87.06 92 ILE A N 1
ATOM 700 C CA . ILE A 1 92 ? -6.460 -7.033 9.601 1.00 87.06 92 ILE A CA 1
ATOM 701 C C . ILE A 1 92 ? -6.718 -6.970 11.110 1.00 87.06 92 ILE A C 1
ATOM 703 O O . ILE A 1 92 ? -7.009 -8.007 11.711 1.00 87.06 92 ILE A O 1
ATOM 707 N N . ASP A 1 93 ? -6.551 -5.802 11.735 1.00 77.50 93 ASP A N 1
ATOM 708 C CA . ASP A 1 93 ? -6.757 -5.643 13.170 1.00 77.50 93 ASP A CA 1
ATOM 709 C C . ASP A 1 93 ? -8.258 -5.562 13.469 1.00 77.50 93 ASP A C 1
ATOM 711 O O . ASP A 1 93 ? -9.015 -4.860 12.811 1.00 77.50 93 ASP A O 1
ATOM 715 N N . ASN A 1 94 ? -8.697 -6.316 14.473 1.00 55.88 94 ASN A N 1
ATOM 716 C CA . ASN A 1 94 ? -10.103 -6.413 14.864 1.00 55.88 94 ASN A CA 1
ATOM 717 C C . ASN A 1 94 ? -10.485 -5.353 15.921 1.00 55.88 94 ASN A C 1
ATOM 719 O O . ASN A 1 94 ? -11.648 -5.288 16.322 1.00 55.88 94 ASN A O 1
ATOM 723 N N . ASP A 1 95 ? -9.524 -4.565 16.417 1.00 54.31 95 ASP A N 1
ATOM 724 C CA . ASP A 1 95 ? -9.743 -3.468 17.376 1.00 54.31 95 ASP A CA 1
ATOM 725 C C . ASP A 1 95 ? -9.723 -2.104 16.656 1.00 54.31 95 ASP A C 1
ATOM 727 O O . ASP A 1 95 ? -8.917 -1.213 16.936 1.00 54.31 95 ASP A O 1
ATOM 731 N N . ASP A 1 96 ? -10.599 -1.994 15.658 1.00 59.25 96 ASP A N 1
ATOM 732 C CA . ASP A 1 96 ? -10.674 -0.883 14.712 1.00 59.25 96 ASP A CA 1
ATOM 733 C C . ASP A 1 96 ? -11.208 0.422 15.353 1.00 59.25 96 ASP A C 1
ATOM 735 O O . ASP A 1 96 ? -11.998 0.399 16.308 1.00 59.25 96 ASP A O 1
ATOM 739 N N . LEU A 1 97 ? -10.806 1.591 14.829 1.00 54.69 97 LEU A N 1
ATOM 740 C CA . LEU A 1 97 ? -11.293 2.902 15.305 1.00 54.69 97 LEU A CA 1
ATOM 741 C C . LEU A 1 97 ? -12.807 3.054 15.102 1.00 54.69 97 LEU A C 1
ATOM 743 O O . LEU A 1 97 ? -13.460 3.787 15.858 1.00 54.69 97 LEU A O 1
ATOM 747 N N . ILE A 1 98 ? -13.368 2.369 14.101 1.00 56.59 98 ILE A N 1
ATOM 748 C CA . ILE A 1 98 ? -14.805 2.231 13.888 1.00 56.59 98 ILE A CA 1
ATOM 749 C C . ILE A 1 98 ? -15.199 0.773 14.155 1.00 56.59 98 ILE A C 1
ATOM 751 O O . ILE A 1 98 ? -14.930 -0.098 13.341 1.00 56.59 98 ILE A O 1
ATOM 755 N N . PRO A 1 99 ? -15.915 0.476 15.253 1.00 53.19 99 PRO A N 1
ATOM 756 C CA . PRO A 1 99 ? -16.348 -0.887 15.526 1.00 53.19 99 PRO A CA 1
ATOM 757 C C . PRO A 1 99 ? -17.196 -1.454 14.376 1.00 53.19 99 PRO A C 1
ATOM 759 O O . PRO A 1 99 ? -18.259 -0.915 14.048 1.00 53.19 99 PRO A O 1
ATOM 762 N N . ASP A 1 100 ? -16.789 -2.610 13.850 1.00 55.75 100 ASP A N 1
ATOM 763 C CA . ASP A 1 100 ? -17.424 -3.366 12.755 1.00 55.75 100 ASP A CA 1
ATOM 764 C C . ASP A 1 100 ? -18.918 -3.713 12.947 1.00 55.75 100 ASP A C 1
ATOM 766 O O . ASP A 1 100 ? -19.593 -4.229 12.049 1.00 55.75 100 ASP A O 1
ATOM 770 N N . ASN A 1 101 ? -19.486 -3.430 14.122 1.00 50.06 101 ASN A N 1
ATOM 771 C CA . ASN A 1 101 ? -20.882 -3.708 14.449 1.00 50.06 101 ASN A CA 1
ATOM 772 C C . ASN A 1 101 ? -21.894 -2.769 13.755 1.00 50.06 101 ASN A C 1
ATOM 774 O O . ASN A 1 101 ? -23.097 -3.044 13.783 1.00 50.06 101 ASN A O 1
ATOM 778 N N . VAL A 1 102 ? -21.435 -1.712 13.073 1.00 50.97 102 VAL A N 1
ATOM 779 C CA . VAL A 1 102 ? -22.267 -0.859 12.207 1.00 50.97 102 VAL A CA 1
ATOM 780 C C . VAL A 1 102 ? -22.110 -1.328 10.754 1.00 50.97 102 VAL A C 1
ATOM 782 O O . VAL A 1 102 ? -21.480 -0.679 9.919 1.00 50.97 102 VAL A O 1
ATOM 785 N N . GLY A 1 103 ? -22.697 -2.495 10.463 1.00 54.81 103 GLY A N 1
ATOM 786 C CA . GLY A 1 103 ? -22.431 -3.380 9.312 1.00 54.81 103 GLY A CA 1
ATOM 787 C C . GLY A 1 103 ? -22.648 -2.871 7.873 1.00 54.81 103 GLY A C 1
ATOM 788 O O . GLY A 1 103 ? -22.885 -3.686 6.987 1.00 54.81 103 GLY A O 1
ATOM 789 N N . ARG A 1 104 ? -22.587 -1.560 7.610 1.00 53.91 104 ARG A N 1
ATOM 790 C CA . ARG A 1 104 ? -22.537 -0.971 6.253 1.00 53.91 104 ARG A CA 1
ATOM 791 C C . ARG A 1 104 ? -21.339 -0.043 6.011 1.00 53.91 104 ARG A C 1
ATOM 793 O O . ARG A 1 104 ? -21.023 0.204 4.850 1.00 53.91 104 ARG A O 1
ATOM 800 N N . TYR A 1 105 ? -20.695 0.473 7.063 1.00 61.53 105 TYR A N 1
ATOM 801 C CA . TYR A 1 105 ? -19.622 1.476 6.949 1.00 61.53 105 TYR A CA 1
ATOM 802 C C . TYR A 1 105 ? -18.332 1.110 7.689 1.00 61.53 105 TYR A C 1
ATOM 804 O O . TYR A 1 105 ? -17.420 1.925 7.668 1.00 61.53 105 TYR A O 1
ATOM 812 N N . GLY A 1 106 ? -18.245 -0.080 8.296 1.00 72.50 106 GLY A N 1
ATOM 813 C CA . GLY A 1 106 ? -17.041 -0.531 9.013 1.00 72.50 106 GLY A CA 1
ATOM 814 C C . GLY A 1 106 ? -15.772 -0.524 8.158 1.00 72.50 106 GLY A C 1
ATOM 815 O O . GLY A 1 106 ? -14.709 -0.304 8.677 1.00 72.50 106 GLY A O 1
ATOM 816 N N . TYR A 1 107 ? -15.882 -0.618 6.828 1.00 82.69 107 TYR A N 1
ATOM 817 C CA . TYR A 1 107 ? -14.715 -0.566 5.933 1.00 82.69 107 TYR A CA 1
ATOM 818 C C . TYR A 1 107 ? -14.371 0.838 5.411 1.00 82.69 107 TYR A C 1
ATOM 820 O O . TYR A 1 107 ? -13.639 0.982 4.424 1.00 82.69 107 TYR A O 1
ATOM 828 N N . LEU A 1 108 ? -14.999 1.889 5.944 1.00 86.38 108 LEU A N 1
ATOM 829 C CA . LEU A 1 108 ? -14.780 3.251 5.456 1.00 86.38 108 LEU A CA 1
ATOM 830 C C . LEU A 1 108 ? -13.388 3.755 5.841 1.00 86.38 108 LEU A C 1
ATOM 832 O O . LEU A 1 108 ? -12.697 4.329 4.999 1.00 86.38 108 LEU A O 1
ATOM 836 N N . ASP A 1 109 ? -13.012 3.575 7.098 1.00 86.06 109 ASP A N 1
ATOM 837 C CA . ASP A 1 109 ? -11.692 3.886 7.628 1.00 86.06 109 ASP A CA 1
ATOM 838 C C . ASP A 1 109 ? -10.627 2.978 7.031 1.00 86.06 109 ASP A C 1
ATOM 840 O O . ASP A 1 109 ? -9.648 3.520 6.536 1.00 86.06 109 ASP A O 1
ATOM 844 N N . ASP A 1 110 ? -10.854 1.671 6.904 1.00 88.94 110 ASP A N 1
ATOM 845 C CA . ASP A 1 110 ? -9.956 0.774 6.159 1.00 88.94 110 ASP A CA 1
ATOM 846 C C . ASP A 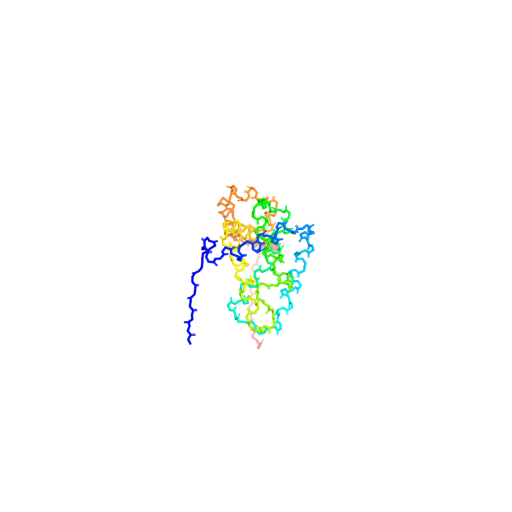1 110 ? -9.636 1.279 4.749 1.00 88.94 110 ASP A C 1
ATOM 848 O O . ASP A 1 110 ? -8.479 1.441 4.344 1.00 88.94 110 ASP A O 1
ATOM 852 N N . ALA A 1 111 ? -10.683 1.575 3.973 1.00 90.56 111 ALA A N 1
ATOM 853 C CA . ALA A 1 111 ? -10.526 2.110 2.630 1.00 90.56 111 ALA A CA 1
ATOM 854 C C . ALA A 1 111 ? -9.795 3.461 2.660 1.00 90.56 111 ALA A C 1
ATOM 856 O O . ALA A 1 111 ? -9.003 3.768 1.765 1.00 90.56 111 ALA A O 1
ATOM 857 N N . LEU A 1 112 ? -10.040 4.283 3.679 1.00 89.50 112 LEU A N 1
ATOM 858 C CA . LEU A 1 112 ? -9.355 5.554 3.837 1.00 89.50 112 LEU A CA 1
ATOM 859 C C . LEU A 1 112 ? -7.869 5.350 4.161 1.00 89.50 112 LEU A C 1
ATOM 861 O O . LEU A 1 112 ? -7.042 5.954 3.486 1.00 89.50 112 LEU A O 1
ATOM 865 N N . VAL A 1 113 ? -7.517 4.473 5.101 1.00 90.75 113 VAL A N 1
ATOM 866 C CA . VAL A 1 113 ? -6.138 4.130 5.477 1.00 90.75 113 VAL A CA 1
ATOM 867 C C . VAL A 1 113 ? -5.367 3.610 4.267 1.00 90.75 113 VAL A C 1
ATOM 869 O O . VAL A 1 113 ? -4.314 4.157 3.933 1.00 90.75 113 VAL A O 1
ATOM 872 N N . ILE A 1 114 ? -5.925 2.636 3.538 1.00 93.12 114 ILE A N 1
ATOM 873 C CA . ILE A 1 114 ? -5.315 2.103 2.311 1.00 93.12 114 ILE A CA 1
ATOM 874 C C . ILE A 1 114 ? -5.091 3.222 1.293 1.00 93.12 114 ILE A C 1
ATOM 876 O O . ILE A 1 114 ? -3.996 3.369 0.748 1.00 93.12 114 ILE A O 1
ATOM 880 N N . ARG A 1 115 ? -6.103 4.061 1.045 1.00 92.31 115 ARG A N 1
ATOM 881 C CA . ARG A 1 115 ? -5.984 5.164 0.084 1.00 92.31 115 ARG A CA 1
ATOM 882 C C . ARG A 1 115 ? -4.940 6.194 0.514 1.00 92.31 115 ARG A C 1
ATOM 884 O O . ARG A 1 115 ? -4.213 6.689 -0.344 1.00 92.31 115 ARG A O 1
ATOM 891 N N . LEU A 1 116 ? -4.864 6.530 1.798 1.00 90.81 116 LEU A N 1
ATOM 892 C CA . LEU A 1 116 ? -3.912 7.509 2.318 1.00 90.81 116 LEU A CA 1
ATOM 893 C C . LEU A 1 116 ? -2.473 6.985 2.266 1.00 90.81 116 LEU A C 1
ATOM 895 O O . LEU A 1 116 ? -1.592 7.739 1.861 1.00 90.81 116 LEU A O 1
ATOM 899 N N . ALA A 1 117 ? -2.243 5.706 2.575 1.00 91.69 117 ALA A N 1
ATOM 900 C CA . ALA A 1 117 ? -0.932 5.070 2.423 1.00 91.69 117 ALA A CA 1
ATOM 901 C C . ALA A 1 117 ? -0.481 5.026 0.950 1.00 91.69 117 ALA A C 1
ATOM 903 O O . ALA A 1 117 ? 0.666 5.321 0.618 1.00 91.69 117 ALA A O 1
ATOM 904 N N . LEU A 1 118 ? -1.404 4.740 0.026 1.00 93.25 118 LEU A N 1
ATOM 905 C CA . LEU A 1 118 ? -1.123 4.829 -1.410 1.00 93.25 118 LEU A CA 1
ATOM 906 C C . LEU A 1 118 ? -0.827 6.268 -1.857 1.00 93.25 118 LEU A C 1
ATOM 908 O O . LEU A 1 118 ? -0.003 6.475 -2.742 1.00 93.25 118 LEU A O 1
ATOM 912 N N . GLN A 1 119 ? -1.486 7.269 -1.269 1.00 91.06 119 GLN A N 1
ATOM 913 C CA . GLN A 1 119 ? -1.234 8.678 -1.578 1.00 91.06 119 GLN A CA 1
ATOM 914 C C . GLN A 1 119 ? 0.096 9.187 -1.008 1.00 91.06 119 GLN A C 1
ATOM 916 O O . GLN A 1 119 ? 0.764 9.969 -1.686 1.00 91.06 119 GLN A O 1
ATOM 921 N N . SER A 1 120 ? 0.498 8.766 0.199 1.00 88.50 120 SER A N 1
ATOM 922 C CA . SER A 1 120 ? 1.775 9.178 0.805 1.00 88.50 120 SER A CA 1
ATOM 923 C C . SER A 1 120 ? 2.974 8.679 -0.004 1.00 88.50 120 SER A C 1
ATOM 925 O O . SER A 1 120 ? 3.955 9.405 -0.156 1.00 88.50 120 SER A O 1
ATOM 927 N N . SER A 1 121 ? 2.855 7.485 -0.591 1.00 90.25 121 SER A N 1
ATOM 928 C CA . SER A 1 121 ? 3.883 6.836 -1.411 1.00 90.25 121 SER A CA 1
ATOM 929 C C . SER A 1 121 ? 3.451 6.666 -2.876 1.00 90.25 121 SER A C 1
ATOM 931 O O . SER A 1 121 ? 3.743 5.652 -3.510 1.00 90.25 121 SER A O 1
ATOM 933 N N . ALA A 1 122 ? 2.760 7.668 -3.435 1.00 91.31 122 ALA A N 1
ATOM 934 C CA . ALA A 1 122 ? 2.127 7.573 -4.756 1.00 91.31 122 ALA A CA 1
ATOM 935 C C . ALA A 1 122 ? 3.105 7.286 -5.905 1.00 91.31 122 ALA A C 1
ATOM 937 O O . ALA A 1 122 ? 2.785 6.486 -6.782 1.00 91.31 122 ALA A O 1
ATOM 938 N N . GLN A 1 123 ? 4.287 7.913 -5.896 1.00 91.00 123 GLN A N 1
ATOM 939 C CA . GLN A 1 123 ? 5.305 7.689 -6.927 1.00 91.00 123 GLN A CA 1
ATOM 940 C C . GLN A 1 123 ? 5.805 6.239 -6.898 1.00 91.00 123 GLN A C 1
ATOM 942 O O . GLN A 1 123 ? 5.803 5.568 -7.922 1.00 91.00 123 GLN A O 1
ATOM 947 N N . GLU A 1 124 ? 6.141 5.731 -5.710 1.00 92.38 124 GLU A N 1
ATOM 948 C CA . GLU A 1 124 ? 6.611 4.353 -5.533 1.00 92.38 124 GLU A CA 1
ATOM 949 C C . GLU A 1 124 ? 5.547 3.340 -5.958 1.00 92.38 124 GLU A C 1
ATOM 951 O O . GLU A 1 124 ? 5.833 2.372 -6.660 1.00 92.38 124 GLU A O 1
ATOM 956 N N . TRP A 1 125 ? 4.296 3.593 -5.568 1.00 94.19 125 TRP A N 1
ATOM 957 C CA . TRP A 1 125 ? 3.159 2.780 -5.972 1.00 94.19 125 TRP A CA 1
ATOM 958 C C . TRP A 1 125 ? 3.002 2.738 -7.496 1.00 94.19 125 TRP A C 1
ATOM 960 O O . TRP A 1 125 ? 2.792 1.665 -8.063 1.00 94.19 125 TRP A O 1
ATOM 970 N N . GLN A 1 126 ? 3.102 3.884 -8.171 1.00 92.88 126 GLN A N 1
ATOM 971 C CA . GLN A 1 126 ? 3.022 3.959 -9.631 1.00 92.88 126 GLN A CA 1
ATOM 972 C C . GLN A 1 126 ? 4.180 3.213 -10.295 1.00 92.88 126 GLN A C 1
ATOM 974 O O . GLN A 1 126 ? 3.937 2.369 -11.155 1.00 92.88 126 GLN A O 1
ATOM 979 N N . ASP A 1 127 ? 5.411 3.451 -9.846 1.00 92.19 127 ASP A N 1
ATOM 980 C CA . ASP A 1 127 ? 6.599 2.825 -10.422 1.00 92.19 127 ASP A CA 1
ATOM 981 C C . ASP A 1 127 ? 6.579 1.301 -10.264 1.00 92.19 127 ASP A C 1
ATOM 983 O O . ASP A 1 127 ? 6.884 0.581 -11.217 1.00 92.19 127 ASP A O 1
ATOM 987 N N . TRP A 1 128 ? 6.145 0.787 -9.110 1.00 94.19 128 TRP A N 1
ATOM 988 C CA . TRP A 1 128 ? 5.986 -0.654 -8.917 1.00 94.19 128 TRP A CA 1
ATOM 989 C C . TRP A 1 128 ? 4.924 -1.247 -9.849 1.00 94.19 128 TRP A C 1
ATOM 991 O O . TRP A 1 128 ? 5.147 -2.295 -10.459 1.00 94.19 128 TRP A O 1
ATOM 1001 N N . ASN A 1 129 ? 3.777 -0.577 -10.004 1.00 93.00 129 ASN A N 1
ATOM 1002 C CA . ASN A 1 129 ? 2.725 -1.036 -10.915 1.00 93.00 129 ASN A CA 1
ATOM 1003 C C . ASN A 1 129 ? 3.204 -1.068 -12.370 1.00 93.00 129 ASN A C 1
ATOM 1005 O O . ASN A 1 129 ? 2.963 -2.054 -13.072 1.00 93.00 129 ASN A O 1
ATOM 1009 N N . ASP A 1 130 ? 3.901 -0.020 -12.803 1.00 91.06 130 ASP A N 1
ATOM 1010 C CA . ASP A 1 130 ? 4.451 0.082 -14.151 1.00 91.06 130 ASP A CA 1
ATOM 1011 C C . ASP A 1 130 ? 5.512 -1.000 -14.397 1.00 91.06 130 ASP A C 1
ATOM 1013 O O . ASP A 1 130 ? 5.525 -1.639 -15.453 1.00 91.06 130 ASP A O 1
ATOM 1017 N N . TYR A 1 131 ? 6.369 -1.265 -13.408 1.00 90.38 131 TYR A N 1
ATOM 1018 C CA . TYR A 1 131 ? 7.374 -2.323 -13.482 1.00 90.38 131 TYR A CA 1
ATOM 1019 C C . TYR A 1 131 ? 6.748 -3.724 -13.536 1.00 90.38 131 TYR A C 1
ATOM 1021 O O . TYR A 1 131 ? 7.142 -4.552 -14.362 1.00 90.38 131 TYR A O 1
ATOM 1029 N N . ARG A 1 132 ? 5.727 -3.998 -12.715 1.00 90.12 132 ARG A N 1
ATOM 1030 C CA . ARG A 1 132 ? 4.965 -5.258 -12.772 1.00 90.12 132 ARG A CA 1
ATOM 1031 C C . ARG A 1 132 ? 4.326 -5.454 -14.143 1.00 90.12 132 ARG A C 1
ATOM 1033 O O . ARG A 1 132 ? 4.504 -6.506 -14.752 1.00 90.12 132 ARG A O 1
ATOM 1040 N N . GLN A 1 133 ? 3.664 -4.423 -14.668 1.00 88.62 133 GLN A N 1
ATOM 1041 C CA . GLN A 1 133 ? 3.072 -4.470 -16.003 1.00 88.62 133 GLN A CA 1
ATOM 1042 C C . GLN A 1 133 ? 4.128 -4.708 -17.090 1.00 88.62 133 GLN A C 1
ATOM 1044 O O . GLN A 1 133 ? 3.889 -5.479 -18.023 1.00 88.62 133 GLN A O 1
ATOM 1049 N N . PHE A 1 134 ? 5.297 -4.073 -16.978 1.00 86.69 134 PHE A N 1
ATOM 1050 C CA . PHE A 1 134 ? 6.427 -4.307 -17.874 1.00 86.69 134 PHE A CA 1
ATOM 1051 C C . PHE A 1 134 ? 6.853 -5.784 -17.861 1.00 86.69 134 PHE A C 1
ATOM 1053 O O . PHE A 1 134 ? 6.946 -6.392 -18.928 1.00 86.69 134 PHE A O 1
ATOM 1060 N N . ARG A 1 135 ? 7.034 -6.393 -16.684 1.00 86.62 135 ARG A N 1
ATOM 1061 C CA . ARG A 1 135 ? 7.431 -7.808 -16.571 1.00 86.62 135 ARG A CA 1
ATOM 1062 C C . ARG A 1 135 ? 6.389 -8.757 -17.162 1.00 86.62 135 ARG A C 1
ATOM 1064 O O . ARG A 1 135 ? 6.756 -9.680 -17.886 1.00 86.62 135 ARG A O 1
ATOM 1071 N N . ASP A 1 136 ? 5.109 -8.499 -16.903 1.00 87.44 136 ASP A N 1
ATOM 1072 C CA . ASP A 1 136 ? 4.005 -9.331 -17.396 1.00 87.44 136 ASP A CA 1
ATOM 1073 C C . ASP A 1 136 ? 3.843 -9.228 -18.921 1.00 87.44 136 ASP A C 1
ATOM 1075 O O . ASP A 1 136 ? 3.572 -10.217 -19.604 1.00 87.44 136 ASP A O 1
ATOM 1079 N N . THR A 1 137 ? 4.036 -8.030 -19.476 1.00 85.19 137 THR A N 1
ATOM 1080 C CA . THR A 1 137 ? 3.862 -7.779 -20.915 1.00 85.19 137 THR A CA 1
ATOM 1081 C C . THR A 1 137 ? 5.069 -8.253 -21.730 1.00 85.19 137 THR A C 1
ATOM 1083 O O . THR A 1 137 ? 4.913 -8.674 -22.879 1.00 85.19 137 THR A O 1
ATOM 1086 N N . TYR A 1 138 ? 6.276 -8.210 -21.153 1.00 82.75 138 TYR A N 1
ATOM 1087 C CA . TYR A 1 138 ? 7.533 -8.487 -21.854 1.00 82.75 138 TYR A CA 1
ATOM 1088 C C . TYR A 1 138 ? 8.351 -9.581 -21.156 1.00 82.75 138 TYR A C 1
ATOM 1090 O O . TYR A 1 138 ? 9.462 -9.323 -20.691 1.00 82.75 138 TYR A O 1
ATOM 1098 N N . PRO A 1 139 ? 7.880 -10.843 -21.161 1.00 82.00 139 PRO A N 1
ATOM 1099 C CA . PRO A 1 139 ? 8.577 -11.951 -20.502 1.00 82.00 139 PRO A CA 1
ATOM 1100 C C . PRO A 1 139 ? 9.976 -12.215 -21.081 1.00 82.00 139 PRO A C 1
ATOM 1102 O O . PRO A 1 139 ? 10.845 -12.739 -20.395 1.00 82.00 139 PRO A O 1
ATOM 1105 N N . ALA A 1 140 ? 10.234 -11.811 -22.331 1.00 79.75 140 ALA A N 1
ATOM 1106 C CA . ALA A 1 140 ? 11.559 -11.889 -22.952 1.0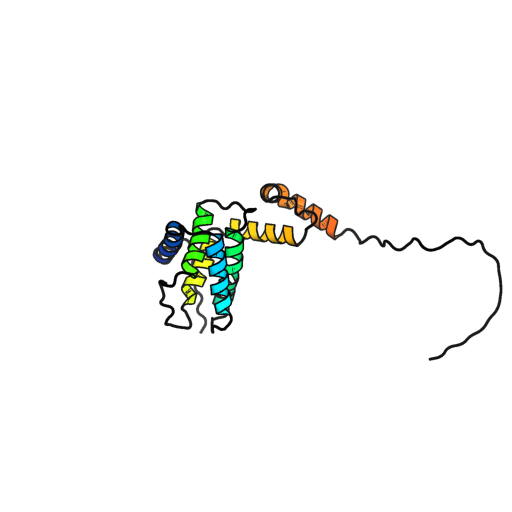0 79.75 140 ALA A CA 1
ATOM 1107 C C . ALA A 1 140 ? 12.592 -10.911 -22.351 1.00 79.75 140 ALA A C 1
ATOM 1109 O O . ALA A 1 140 ? 13.773 -11.006 -22.670 1.00 79.75 140 ALA A O 1
ATOM 1110 N N . LEU A 1 141 ? 12.148 -9.959 -21.526 1.00 76.56 141 LEU A N 1
ATOM 1111 C CA . LEU A 1 141 ? 12.975 -9.003 -20.788 1.00 76.56 141 LEU A CA 1
ATOM 1112 C C . LEU A 1 141 ? 12.860 -9.224 -19.270 1.00 76.56 141 LEU A C 1
ATOM 1114 O O . LEU A 1 141 ? 13.127 -8.307 -18.501 1.00 76.56 141 LEU A O 1
ATOM 1118 N N . ALA A 1 142 ? 12.468 -10.426 -18.832 1.00 76.44 142 ALA A N 1
ATOM 1119 C CA . ALA A 1 142 ? 12.303 -10.753 -17.414 1.00 76.44 142 ALA A CA 1
ATOM 1120 C C . ALA A 1 142 ? 13.597 -10.620 -16.588 1.00 76.44 142 ALA A C 1
ATOM 1122 O O . ALA A 1 142 ? 13.513 -10.449 -15.375 1.00 76.44 142 ALA A O 1
ATOM 1123 N N . ASP A 1 143 ? 14.761 -10.665 -17.244 1.00 81.75 143 ASP A N 1
ATOM 1124 C CA . ASP A 1 143 ? 16.077 -10.478 -16.619 1.00 81.75 143 ASP A CA 1
ATOM 1125 C C . ASP A 1 143 ? 16.397 -9.003 -16.306 1.00 81.75 143 ASP A C 1
ATOM 1127 O O . ASP A 1 143 ? 17.405 -8.714 -15.664 1.00 81.75 143 ASP A O 1
ATOM 1131 N N . VAL A 1 144 ? 15.578 -8.051 -16.775 1.00 82.81 144 VAL A N 1
ATOM 1132 C CA . VAL A 1 144 ? 15.733 -6.633 -16.430 1.00 82.81 144 VAL A CA 1
ATOM 1133 C C . VAL A 1 144 ? 15.264 -6.430 -14.994 1.00 82.81 144 VAL A C 1
ATOM 1135 O O . VAL A 1 144 ? 14.068 -6.505 -14.715 1.00 82.81 144 VAL A O 1
ATOM 1138 N N . ASP A 1 145 ? 16.210 -6.162 -14.096 1.00 85.94 145 ASP A N 1
ATOM 1139 C CA . ASP A 1 145 ? 15.917 -5.818 -12.707 1.00 85.94 145 ASP A CA 1
ATOM 1140 C C . ASP A 1 145 ? 15.302 -4.413 -12.559 1.00 85.94 145 ASP A C 1
ATOM 1142 O O . ASP A 1 145 ? 15.261 -3.610 -13.499 1.00 85.94 145 ASP A O 1
ATOM 1146 N N . ARG A 1 146 ? 14.812 -4.112 -11.349 1.00 84.12 146 ARG A N 1
ATOM 1147 C CA . ARG A 1 146 ? 14.196 -2.824 -11.006 1.00 84.12 146 ARG A CA 1
ATOM 1148 C C . ARG A 1 146 ? 15.108 -1.650 -11.330 1.00 84.12 146 ARG A C 1
ATOM 1150 O O . ARG A 1 146 ? 14.655 -0.690 -11.945 1.00 84.12 146 ARG A O 1
ATOM 1157 N N . ASP A 1 147 ? 16.360 -1.692 -10.888 1.00 84.94 147 ASP A N 1
ATOM 1158 C CA . ASP A 1 147 ? 17.257 -0.540 -10.973 1.00 84.94 147 ASP A CA 1
ATOM 1159 C C . ASP A 1 147 ? 17.595 -0.242 -12.437 1.00 84.94 147 ASP A C 1
ATOM 1161 O O . ASP A 1 147 ? 17.688 0.912 -12.857 1.00 84.94 147 ASP A O 1
ATOM 1165 N N . GLN A 1 148 ? 17.748 -1.294 -13.239 1.00 85.38 148 GLN A N 1
ATOM 1166 C CA . GLN A 1 148 ? 17.934 -1.206 -14.675 1.00 85.38 148 GLN A CA 1
ATOM 1167 C C . GLN A 1 148 ? 16.681 -0.686 -15.383 1.00 85.38 148 GLN A C 1
ATOM 1169 O O . GLN A 1 148 ? 16.792 0.144 -16.289 1.00 85.38 148 GLN A O 1
ATOM 1174 N N . TRP A 1 149 ? 15.495 -1.124 -14.959 1.00 89.12 149 TRP A N 1
ATOM 1175 C CA . TRP A 1 149 ? 14.232 -0.599 -15.466 1.00 89.12 149 TRP A CA 1
ATOM 1176 C C . TRP A 1 149 ? 14.048 0.885 -15.123 1.00 89.12 149 TRP A C 1
ATOM 1178 O O . TRP A 1 149 ? 13.688 1.659 -16.003 1.00 89.12 149 TRP A O 1
ATOM 1188 N N . GLN A 1 150 ? 14.361 1.307 -13.894 1.00 85.88 150 GLN A N 1
ATOM 1189 C CA . GLN A 1 150 ? 14.247 2.705 -13.463 1.00 85.88 150 GLN A CA 1
ATOM 1190 C C . GLN A 1 150 ? 15.198 3.632 -14.231 1.00 85.88 150 GLN A C 1
ATOM 1192 O O . GLN A 1 150 ? 14.815 4.749 -14.572 1.00 85.88 150 GLN A O 1
ATOM 1197 N N . ARG A 1 151 ? 16.424 3.180 -14.534 1.00 86.25 151 ARG A N 1
ATOM 1198 C CA . ARG A 1 151 ? 17.394 3.970 -15.314 1.00 86.25 151 ARG A CA 1
ATOM 1199 C C . ARG A 1 151 ? 17.005 4.107 -16.782 1.00 86.25 151 ARG A C 1
ATOM 1201 O O . ARG A 1 151 ? 17.075 5.203 -17.331 1.00 86.25 151 ARG A O 1
ATOM 1208 N N . ASP A 1 152 ? 16.589 3.004 -17.402 1.00 86.88 152 ASP A N 1
ATOM 1209 C CA . ASP A 1 152 ? 16.467 2.914 -18.860 1.00 86.88 152 ASP A CA 1
ATOM 1210 C C . ASP A 1 152 ? 15.009 2.791 -19.326 1.00 86.88 152 ASP A C 1
ATOM 1212 O O . ASP A 1 152 ? 14.753 2.352 -20.450 1.00 86.88 152 ASP A O 1
ATOM 1216 N N . ARG A 1 153 ? 14.044 3.185 -18.483 1.00 79.81 153 ARG A N 1
ATOM 1217 C CA . ARG A 1 153 ? 12.599 3.031 -18.717 1.00 79.81 153 ARG A CA 1
ATOM 1218 C C . ARG A 1 153 ? 12.186 3.448 -20.129 1.00 79.81 153 ARG A C 1
ATOM 1220 O O . ARG A 1 153 ? 11.589 2.653 -20.853 1.00 79.81 153 ARG A O 1
ATOM 1227 N N . ASP A 1 154 ? 12.547 4.659 -20.544 1.00 79.31 1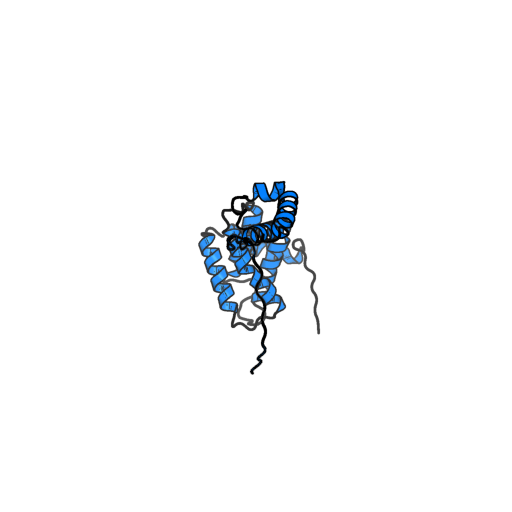54 ASP A N 1
ATOM 1228 C CA . ASP A 1 154 ? 12.154 5.217 -21.845 1.00 79.31 154 ASP A CA 1
ATOM 1229 C C . ASP A 1 154 ? 12.766 4.446 -23.022 1.00 79.31 154 ASP A C 1
ATOM 1231 O O . ASP A 1 154 ? 12.101 4.173 -24.024 1.00 79.31 154 ASP A O 1
ATOM 1235 N N . VAL A 1 155 ? 14.030 4.038 -22.886 1.00 83.00 155 VAL A N 1
ATOM 1236 C CA . VAL A 1 155 ? 14.757 3.270 -23.907 1.00 83.00 155 VAL A CA 1
ATOM 1237 C C . VAL A 1 155 ? 14.177 1.863 -24.037 1.00 83.00 155 VAL A C 1
ATOM 1239 O O . VAL A 1 155 ? 14.025 1.348 -25.149 1.00 83.00 155 VAL A O 1
ATOM 1242 N N . LEU A 1 156 ? 13.825 1.238 -22.912 1.00 82.12 156 LEU A N 1
ATOM 1243 C CA . LEU A 1 156 ? 13.190 -0.073 -22.881 1.00 82.12 156 LEU A CA 1
ATOM 1244 C C . LEU A 1 156 ? 11.811 -0.019 -23.544 1.00 82.12 156 LEU A C 1
ATOM 1246 O O . LEU A 1 156 ? 11.536 -0.843 -24.417 1.00 82.12 156 LEU A O 1
ATOM 1250 N N . ILE A 1 157 ? 10.994 0.991 -23.223 1.00 76.56 157 ILE A N 1
ATOM 1251 C CA . ILE A 1 157 ? 9.673 1.189 -23.836 1.00 76.56 157 ILE A CA 1
ATOM 1252 C C . ILE A 1 157 ? 9.786 1.397 -25.356 1.00 76.56 157 ILE A C 1
ATOM 1254 O O . ILE A 1 157 ? 9.063 0.746 -26.114 1.00 76.56 157 ILE A O 1
ATOM 1258 N N . ASP A 1 158 ? 10.718 2.224 -25.839 1.00 79.75 158 ASP A N 1
ATOM 1259 C CA . ASP A 1 158 ? 10.935 2.415 -27.283 1.00 79.75 158 ASP A CA 1
ATOM 1260 C C . ASP A 1 158 ? 11.400 1.121 -27.979 1.00 79.75 158 ASP A C 1
ATOM 1262 O O . ASP A 1 158 ? 10.882 0.732 -29.036 1.00 79.75 158 ASP A O 1
ATOM 1266 N N . ARG A 1 159 ? 12.328 0.381 -27.357 1.00 76.75 159 ARG A N 1
ATOM 1267 C CA . ARG A 1 159 ? 12.759 -0.939 -27.843 1.00 76.75 159 ARG A CA 1
ATOM 1268 C C . ARG A 1 159 ? 11.583 -1.915 -27.928 1.00 76.75 159 ARG A C 1
ATOM 1270 O O . ARG A 1 159 ? 11.514 -2.707 -28.869 1.00 76.75 159 ARG A O 1
ATOM 1277 N N . MET A 1 160 ? 10.651 -1.847 -26.984 1.00 73.31 160 MET A N 1
ATOM 1278 C CA . MET A 1 160 ? 9.469 -2.705 -26.919 1.00 73.31 160 MET A CA 1
ATOM 1279 C C . MET A 1 160 ? 8.441 -2.385 -27.997 1.00 73.31 160 MET A C 1
ATOM 1281 O O . MET A 1 160 ? 7.962 -3.310 -28.651 1.00 73.31 160 MET A O 1
ATOM 1285 N N . VAL A 1 161 ? 8.159 -1.104 -28.262 1.00 73.00 161 VAL A N 1
ATOM 1286 C CA . VAL A 1 161 ? 7.296 -0.704 -29.388 1.00 73.00 161 VAL A CA 1
ATOM 1287 C C . VAL A 1 161 ? 7.845 -1.292 -30.690 1.00 73.00 161 VAL A C 1
ATOM 1289 O O . VAL A 1 161 ? 7.090 -1.869 -31.473 1.00 73.00 161 VAL A O 1
ATOM 1292 N N . LYS A 1 162 ? 9.166 -1.248 -30.890 1.00 74.19 162 LYS A N 1
ATOM 1293 C CA . LYS A 1 162 ? 9.831 -1.814 -32.076 1.00 74.19 162 LYS A CA 1
ATOM 1294 C C . LYS A 1 162 ? 9.755 -3.342 -32.149 1.00 74.19 162 LYS A C 1
ATOM 1296 O O . LYS A 1 162 ? 9.603 -3.884 -33.243 1.00 74.19 162 LYS A O 1
ATOM 1301 N N . LEU A 1 163 ? 9.844 -4.045 -31.018 1.00 68.38 163 LEU A N 1
ATOM 1302 C CA . LEU A 1 163 ? 9.700 -5.505 -30.967 1.00 68.38 163 LEU A CA 1
ATOM 1303 C C . LEU A 1 163 ? 8.258 -5.950 -31.247 1.00 68.38 163 LEU A C 1
ATOM 1305 O O . LEU A 1 163 ? 8.060 -6.895 -32.008 1.00 68.38 163 LEU A O 1
ATOM 1309 N N . SER A 1 164 ? 7.266 -5.237 -30.710 1.00 67.50 164 SER A N 1
ATOM 1310 C CA . SER A 1 164 ? 5.841 -5.519 -30.928 1.00 67.50 164 SER A CA 1
ATOM 1311 C C . SER A 1 164 ? 5.377 -5.216 -32.359 1.00 67.50 164 SER A C 1
ATOM 1313 O O . SER A 1 164 ? 4.481 -5.884 -32.866 1.00 67.50 164 SER A O 1
ATOM 1315 N N . HIS A 1 165 ? 6.003 -4.247 -33.039 1.00 66.19 165 HIS A N 1
ATOM 1316 C CA . HIS A 1 165 ? 5.721 -3.911 -34.444 1.00 66.19 165 HIS A CA 1
ATOM 1317 C C . HIS A 1 165 ? 6.462 -4.794 -35.454 1.00 66.19 165 HIS A C 1
ATOM 1319 O O . HIS A 1 165 ? 6.303 -4.612 -36.663 1.00 66.19 165 HIS A O 1
ATOM 1325 N N . ARG A 1 166 ? 7.280 -5.750 -35.000 1.00 60.00 166 ARG A N 1
ATOM 1326 C CA . ARG A 1 166 ? 7.962 -6.668 -35.908 1.00 60.00 166 ARG A CA 1
ATOM 1327 C C . ARG A 1 166 ? 6.908 -7.632 -36.477 1.00 60.00 166 ARG A C 1
ATOM 1329 O O . ARG A 1 166 ? 6.323 -8.393 -35.704 1.00 60.00 166 ARG A O 1
ATOM 1336 N N . PRO A 1 167 ? 6.613 -7.603 -37.792 1.00 50.47 167 PRO A N 1
ATOM 1337 C CA . PRO A 1 167 ? 5.613 -8.493 -38.364 1.00 50.47 167 PRO A CA 1
ATOM 1338 C C . PRO A 1 167 ? 6.047 -9.929 -38.088 1.00 50.47 167 PRO A C 1
ATOM 1340 O O . PRO A 1 167 ? 7.223 -10.258 -38.254 1.00 50.47 167 PRO A O 1
ATOM 1343 N N . ARG A 1 168 ? 5.112 -10.772 -37.630 1.00 48.38 168 ARG A N 1
ATOM 1344 C CA . ARG A 1 168 ? 5.340 -12.214 -37.489 1.00 48.38 168 ARG A CA 1
ATOM 1345 C C . ARG A 1 168 ? 5.701 -12.733 -38.876 1.00 48.38 168 ARG A C 1
ATOM 1347 O O . ARG A 1 168 ? 4.817 -12.941 -39.700 1.00 48.38 168 ARG A O 1
ATOM 1354 N N . SER A 1 169 ? 6.995 -12.846 -39.159 1.00 49.94 169 SER A N 1
ATOM 1355 C CA . SER A 1 169 ? 7.495 -13.365 -40.422 1.00 49.94 169 SER A CA 1
ATOM 1356 C C . SER A 1 169 ? 6.879 -14.742 -40.617 1.00 49.94 169 SER A C 1
ATOM 1358 O O . SER A 1 169 ? 7.069 -15.624 -39.779 1.00 49.94 169 SER A O 1
ATOM 1360 N N . SER A 1 170 ? 6.092 -14.874 -41.682 1.00 49.34 170 SER A N 1
ATOM 1361 C CA . SER A 1 170 ? 5.470 -16.112 -42.131 1.00 49.34 170 SER A CA 1
ATOM 1362 C C . SER A 1 170 ? 6.551 -17.176 -42.305 1.00 49.34 170 SER A C 1
ATOM 1364 O O . SER A 1 170 ? 7.243 -17.218 -43.317 1.00 49.34 170 SER A O 1
ATOM 1366 N N . ALA A 1 171 ? 6.741 -18.011 -41.288 1.00 50.91 171 ALA A N 1
ATOM 1367 C CA . ALA A 1 171 ? 7.504 -19.242 -41.397 1.00 50.91 171 ALA A CA 1
ATOM 1368 C C . ALA A 1 171 ? 6.567 -20.309 -41.968 1.00 50.91 171 ALA A C 1
ATOM 1370 O O . ALA A 1 171 ? 6.120 -21.191 -41.242 1.00 50.91 171 ALA A O 1
ATOM 1371 N N . ASN A 1 172 ? 6.193 -20.158 -43.241 1.00 49.78 172 ASN A N 1
ATOM 1372 C CA . ASN A 1 172 ? 5.597 -21.240 -44.015 1.00 49.78 172 ASN A CA 1
ATOM 1373 C C . ASN A 1 172 ? 5.706 -20.975 -45.525 1.00 49.78 172 ASN A C 1
ATOM 1375 O O . ASN A 1 172 ? 4.695 -20.864 -46.200 1.00 49.78 172 ASN A O 1
ATOM 1379 N N . ASP A 1 173 ? 6.929 -20.858 -46.039 1.00 48.03 173 ASP A N 1
ATOM 1380 C CA . ASP A 1 173 ? 7.216 -20.928 -47.478 1.00 48.03 173 ASP A CA 1
ATOM 1381 C C . ASP A 1 173 ? 8.480 -21.776 -47.674 1.00 48.03 173 ASP A C 1
ATOM 1383 O O . ASP A 1 173 ? 9.528 -21.285 -48.077 1.00 48.03 173 ASP A O 1
ATOM 1387 N N . ASP A 1 174 ? 8.401 -23.058 -47.312 1.00 47.06 174 ASP A N 1
ATOM 1388 C CA . ASP A 1 174 ? 9.406 -24.049 -47.717 1.00 47.06 174 ASP A CA 1
ATOM 1389 C C . ASP A 1 174 ? 8.739 -25.419 -47.929 1.00 47.06 174 ASP A C 1
ATOM 1391 O O . ASP A 1 174 ? 8.952 -26.396 -47.216 1.00 47.06 174 ASP A O 1
ATOM 1395 N N . ALA A 1 175 ? 7.838 -25.466 -48.912 1.00 48.28 175 ALA A N 1
ATOM 1396 C CA . ALA A 1 175 ? 7.360 -26.703 -49.523 1.00 48.28 175 ALA A CA 1
ATOM 1397 C C . ALA A 1 175 ? 6.904 -26.409 -50.958 1.00 48.28 175 ALA A C 1
ATOM 1399 O O . ALA A 1 175 ? 5.806 -25.903 -51.183 1.00 48.28 175 ALA A O 1
ATOM 1400 N N . GLY A 1 176 ? 7.747 -26.710 -51.946 1.00 38.31 176 GLY A N 1
ATOM 1401 C CA . GLY A 1 176 ? 7.372 -26.527 -53.347 1.00 38.31 176 GLY A CA 1
ATOM 1402 C C . GLY A 1 176 ? 8.502 -26.790 -54.324 1.00 38.31 176 GLY A C 1
ATOM 1403 O O . GLY A 1 176 ? 9.090 -25.867 -54.876 1.00 38.31 176 GLY A O 1
ATOM 1404 N N . GLU A 1 177 ? 8.800 -28.068 -54.518 1.00 39.44 177 GLU A N 1
ATOM 1405 C CA . GLU A 1 177 ? 9.739 -28.591 -55.501 1.00 39.44 177 GLU A CA 1
ATOM 1406 C C . GLU A 1 177 ? 9.551 -28.053 -56.930 1.00 39.44 177 GLU A C 1
ATOM 1408 O O . GLU A 1 177 ? 8.472 -27.704 -57.407 1.00 39.44 177 GLU A O 1
ATOM 1413 N N . ARG A 1 178 ? 10.681 -28.080 -57.634 1.00 41.06 178 ARG A N 1
ATOM 1414 C CA . ARG A 1 178 ? 10.891 -27.812 -59.056 1.00 41.06 178 ARG A CA 1
ATOM 1415 C C . ARG A 1 178 ? 9.925 -28.602 -59.952 1.00 41.06 178 ARG A C 1
ATOM 1417 O O . ARG A 1 178 ? 9.808 -29.814 -59.800 1.00 41.06 178 ARG A O 1
ATOM 1424 N N . SER A 1 179 ? 9.439 -27.986 -61.035 1.00 37.97 179 SER A N 1
ATOM 1425 C CA . SER A 1 179 ? 9.395 -28.672 -62.339 1.00 37.97 179 SER A CA 1
ATOM 1426 C C . SER A 1 179 ? 9.289 -27.729 -63.536 1.00 37.97 179 SER A C 1
ATOM 1428 O O . SER A 1 179 ? 8.443 -26.841 -63.603 1.00 37.97 179 SER A O 1
ATOM 1430 N N . TYR A 1 180 ? 10.189 -27.975 -64.490 1.00 36.78 180 TYR A N 1
ATOM 1431 C CA . TYR A 1 180 ? 10.197 -27.437 -65.846 1.00 36.78 180 TYR A CA 1
ATOM 1432 C C . TYR A 1 180 ? 8.983 -27.940 -66.644 1.00 36.78 180 TYR A C 1
ATOM 1434 O O . TYR A 1 180 ? 8.429 -29.000 -66.368 1.00 36.78 180 TYR A O 1
ATOM 1442 N N . GLY A 1 181 ? 8.570 -27.147 -67.633 1.00 36.03 181 GLY A N 1
ATOM 1443 C CA . GLY A 1 181 ? 7.284 -27.284 -68.310 1.00 36.03 181 GLY A CA 1
ATOM 1444 C C . GLY A 1 181 ? 7.110 -28.513 -69.203 1.00 36.03 181 GLY A C 1
ATOM 1445 O O . GLY A 1 181 ? 8.066 -29.189 -69.559 1.00 36.03 181 GLY A O 1
ATOM 1446 N N . THR A 1 182 ? 5.870 -28.727 -69.649 1.00 36.44 182 THR A N 1
ATOM 1447 C CA . THR A 1 182 ? 5.492 -28.960 -71.056 1.00 36.44 182 THR A CA 1
ATOM 1448 C C . THR A 1 182 ? 3.963 -28.979 -71.182 1.00 36.44 182 THR A C 1
ATOM 1450 O O . THR A 1 182 ? 3.235 -29.386 -70.286 1.00 36.44 182 THR A O 1
ATOM 1453 N N . ARG A 1 183 ? 3.511 -28.462 -72.327 1.00 38.72 183 ARG A N 1
ATOM 1454 C CA . ARG A 1 183 ? 2.143 -28.311 -72.839 1.00 38.72 183 ARG A CA 1
ATOM 1455 C C . ARG A 1 183 ? 1.273 -29.573 -72.716 1.00 38.72 183 ARG A C 1
ATOM 1457 O O . ARG A 1 183 ? 1.729 -30.665 -73.031 1.00 38.72 183 ARG A O 1
ATOM 1464 N N . GLY A 1 184 ? -0.027 -29.377 -72.486 1.00 34.41 184 GLY A N 1
ATOM 1465 C CA . GLY A 1 184 ? -1.058 -30.389 -72.728 1.00 34.41 184 GLY A CA 1
ATOM 1466 C C . GLY A 1 184 ? -2.470 -29.820 -72.579 1.00 34.41 184 GLY A C 1
ATOM 1467 O O . GLY A 1 184 ? -2.819 -29.286 -71.538 1.00 34.41 184 GLY A O 1
ATOM 1468 N N . ARG A 1 185 ? -3.249 -29.880 -73.662 1.00 34.38 185 ARG A N 1
ATOM 1469 C CA . ARG A 1 185 ? -4.647 -29.434 -73.814 1.00 34.38 185 ARG A CA 1
ATOM 1470 C C . ARG A 1 185 ? -5.662 -30.271 -73.005 1.00 34.38 185 ARG A C 1
ATOM 1472 O O . ARG A 1 185 ? -5.376 -31.412 -72.674 1.00 34.38 185 ARG A O 1
ATOM 1479 N N . ALA A 1 186 ? -6.893 -29.728 -72.972 1.00 34.03 186 ALA A N 1
ATOM 1480 C CA . ALA A 1 186 ? -8.226 -30.349 -72.795 1.00 34.03 186 ALA A CA 1
ATOM 1481 C C . ALA A 1 186 ? -8.826 -30.207 -71.378 1.00 34.03 186 ALA A C 1
ATOM 1483 O O . ALA A 1 186 ? -8.301 -30.729 -70.411 1.00 34.03 186 ALA A O 1
ATOM 1484 N N . SER A 1 187 ? -9.802 -29.307 -71.188 1.00 32.62 187 SER A N 1
ATOM 1485 C CA . SER A 1 187 ? -11.262 -29.502 -71.363 1.00 32.62 187 SER A CA 1
ATOM 1486 C C . SER A 1 187 ? -11.924 -30.354 -70.273 1.00 32.62 187 SER A C 1
ATOM 1488 O O . SER A 1 187 ? -11.820 -31.572 -70.307 1.00 32.62 187 SER A O 1
ATOM 1490 N N . THR A 1 188 ? -12.733 -29.711 -69.418 1.00 33.81 188 THR A N 1
ATOM 1491 C CA . THR A 1 188 ? -14.186 -29.959 -69.213 1.00 33.81 188 THR A CA 1
ATOM 1492 C C . THR A 1 188 ? -14.628 -29.683 -67.768 1.00 33.81 188 THR A C 1
ATOM 1494 O O . THR A 1 188 ? -13.954 -30.014 -66.803 1.00 33.81 188 THR A O 1
ATOM 1497 N N . AR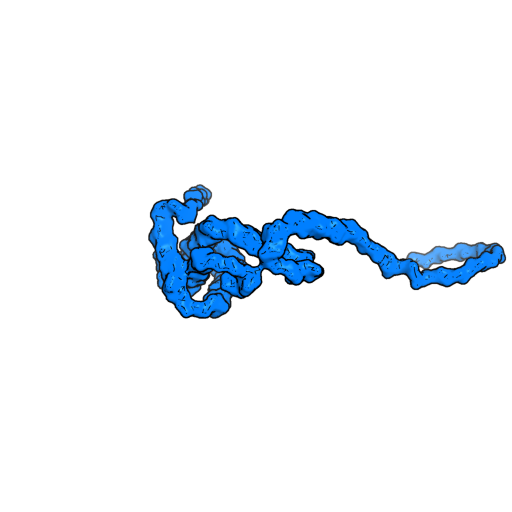G A 1 189 ? -15.795 -29.032 -67.689 1.00 35.19 189 ARG A N 1
ATOM 1498 C CA . ARG A 1 189 ? -16.661 -28.694 -66.546 1.00 35.19 189 ARG A CA 1
ATOM 1499 C C . ARG A 1 189 ? -16.853 -29.843 -65.536 1.00 35.19 189 ARG A C 1
ATOM 1501 O O . ARG A 1 189 ? -16.914 -30.984 -65.968 1.00 35.19 189 ARG A O 1
ATOM 1508 N N . PHE A 1 190 ? -17.159 -29.531 -64.271 1.00 31.55 190 PHE A N 1
ATOM 1509 C CA . PHE A 1 190 ? -18.519 -29.660 -63.701 1.00 31.55 190 PHE A CA 1
ATOM 1510 C C . PHE A 1 190 ? -18.601 -29.152 -62.247 1.00 31.55 190 PHE A C 1
ATOM 1512 O O . PHE A 1 190 ? -17.671 -29.296 -61.464 1.00 31.55 190 PHE A O 1
ATOM 1519 N N . ASN A 1 191 ? -19.745 -28.533 -61.946 1.00 36.91 191 ASN A N 1
ATOM 1520 C CA . ASN A 1 191 ? -20.218 -28.051 -60.642 1.00 36.91 191 ASN A CA 1
ATOM 1521 C C . ASN A 1 191 ? -20.810 -29.206 -59.804 1.00 36.91 191 ASN A C 1
ATOM 1523 O O . ASN A 1 191 ? -20.985 -30.283 -60.368 1.00 36.91 191 ASN A O 1
ATOM 1527 N N . ILE A 1 192 ? -21.215 -28.912 -58.551 1.00 38.16 192 ILE A N 1
ATOM 1528 C CA . ILE A 1 192 ? -22.227 -29.547 -57.646 1.00 38.16 192 ILE A CA 1
ATOM 1529 C C . ILE A 1 192 ? -21.610 -29.564 -56.223 1.00 38.16 192 ILE A C 1
ATOM 1531 O O . ILE A 1 192 ? -20.509 -30.075 -56.076 1.00 38.16 192 ILE A O 1
ATOM 1535 N N . ARG A 1 193 ? -22.199 -29.064 -55.131 1.00 44.03 193 ARG A N 1
ATOM 1536 C CA . ARG A 1 193 ? -23.519 -28.513 -54.792 1.00 44.03 193 ARG A CA 1
ATOM 1537 C C . ARG A 1 193 ? -23.355 -27.613 -53.567 1.00 44.03 193 ARG A C 1
ATOM 1539 O O . ARG A 1 193 ? -22.434 -27.910 -52.776 1.00 44.03 193 ARG A O 1
#

Sequence (193 aa):
MRVELTLSANDPSLHALRDAWLGAGDRFAGDTATLAHDARAMHAALADRDIPPALRDVLALVPRVADLVTDDGWLLTPEQRRDFVGALAYFIDNDDLIPDNVGRYGYLDDALVIRLALQSSAQEWQDWNDYRQFRDTYPALADVDRDQWQRDRDVLIDRMVKLSHRPRSSANDDAGERSYGTRGRASTRFNIR

pLDDT: mean 78.22, std 18.2, range [31.55, 97.06]

Radius of gyration: 27.78 Å; chains: 1; bounding box: 46×48×91 Å

Secondary structure (DSSP, 8-state):
--------TT-GGGHHHHHHHHHHHHH--S-HHHHHHHHHHHHHHTTTS---HHHHHHHTTHHHHHHHHT-TTS---HHHHHHHHHHHHHHH-SS-SS-TTSTTTTHHHHHHHHHHHHHHTHHHHHHHHHHHHHHHH-GGGTT--HHHHHHHHHHHHHHHHHHHTS---------------------------